Protein AF-A0A7U6KNP5-F1 (afdb_monomer_lite)

Sequence (349 aa):
MVNQKLAGKIGQIRLAYEVIADNKAFVGKTYTNSQNNKFSKEHTNKRYLDCTDEPLRATVFGKPHKNDNVADAENTADDDPPALLDNDFKPSRTTAKSSELQQWKLKNNYRHARRNQFYFPTNLRQLSLLSYQMLFARVWQIFGVVSYKQRRVYAVILLSMLSGRKVQDVIYELALDKSQRKWLSHESGSAADSYAMSNTINVTSNRRSHLLPHRQSHDNEFKLPLPARLQAVIENKFSVDGDEVSEVLASLKVQLELPVLSNQHIDACLYTVIKNELQESLHADMITGVDVKHSSPLYYTSIETISLEKTYYSAIQLLTEYCTADSQGELRQLSMSSTKSNRYKKIYW

Foldseek 3Di:
DPPVVVVVVVVVVVVVVVVVVVPDDPPDPPPDPPPPPPPDPPPPPPDQDPDPPDGDDDPDQADQDPQENDHPVLCVLPPDDDHDDDPPDDDDPVRCPDPVVVVVVVVVVVSVVSSVVVVDCPDPLEDPLVVLLVLLQVLLVCLVPDDLVLVLLSLLLNCLLLQLAFSVVSLVQLQDDQVPRDFFHWDDDPVDIFTWGKFWFFQDQQCPPPDDPVPGGDTDIDTAGDFPSSRVSSVHRDHDDPVSNQVVQVVSCVVSVPPDTDSSHSSCNLLCLLCPVVVNNVLSCRRNVPCSNPPVVNLPDWDASVVSNVSSLVSLLSSNVPHDPVSSVRSVVSSVVVPPDRHDDTDDD

pLDDT: mean 71.77, std 19.36, range [30.22, 96.69]

Secondary structure (DSSP, 8-state):
---HHHHHHHHHHHHHHHHHHHT-----------------TT---------SS-------PPPBPTTSSSBGGGGGG-SSPPPPP-TT----TTGGG-HHHHHHHHHHHHHHHHHHHTT-TT-TTS--HHHHHHHHHHHHHHHHHS-HHHHHHHHHHHHHHHHT--HHHHHHHHTS-TTT-SSEEEEE-SS-EEEEEEEEE-S-----TTS-GGGSPPPEEEEEE--HHHHHHHTS-----HHHHHHHHHHHHHHTT-S---HHHHHTHHHHIIIIIS--HHHHHHHHTSSTTT-GGGGT--EEHHHHHHHHHHHHHHHTTTS-HHHHHHHHHHHHHGGGT-TT-EE--

Structure (mmCIF, N/CA/C/O backbone):
data_AF-A0A7U6KNP5-F1
#
_entry.id   AF-A0A7U6KNP5-F1
#
loop_
_atom_site.group_PDB
_atom_site.id
_atom_site.type_symbol
_atom_site.label_atom_id
_atom_site.label_alt_id
_atom_site.label_comp_id
_atom_site.label_asym_id
_atom_site.label_entity_id
_atom_site.label_seq_id
_atom_site.pdbx_PDB_ins_code
_atom_site.Cartn_x
_atom_site.Cartn_y
_atom_site.Cartn_z
_atom_site.occupancy
_atom_site.B_iso_or_equiv
_atom_site.auth_seq_id
_atom_site.auth_comp_id
_atom_site.auth_asym_id
_atom_site.auth_atom_id
_atom_site.pdbx_PDB_model_num
ATOM 1 N N . MET A 1 1 ? 57.476 -39.686 -18.913 1.00 43.16 1 MET A N 1
ATOM 2 C CA . MET A 1 1 ? 56.270 -40.052 -19.692 1.00 43.16 1 MET A CA 1
ATOM 3 C C . MET A 1 1 ? 55.250 -38.929 -19.570 1.00 43.16 1 MET A C 1
ATOM 5 O O . MET A 1 1 ? 54.658 -38.768 -18.512 1.00 43.16 1 MET A O 1
ATOM 9 N N . VAL A 1 2 ? 55.098 -38.106 -20.610 1.00 45.41 2 VAL A N 1
ATOM 10 C CA . VAL A 1 2 ? 54.077 -37.045 -20.650 1.00 45.41 2 VAL A CA 1
ATOM 11 C C . VAL A 1 2 ? 52.713 -37.709 -20.842 1.00 45.41 2 VAL A C 1
ATOM 13 O O . VAL A 1 2 ? 52.559 -38.580 -21.695 1.00 45.41 2 VAL A O 1
ATOM 16 N N . ASN A 1 3 ? 51.748 -37.357 -19.996 1.00 50.25 3 ASN A N 1
ATOM 17 C CA . ASN A 1 3 ? 50.474 -38.055 -19.844 1.00 50.25 3 ASN A CA 1
ATOM 18 C C . ASN A 1 3 ? 49.583 -37.835 -21.089 1.00 50.25 3 ASN A C 1
ATOM 20 O O . ASN A 1 3 ? 48.793 -36.894 -21.142 1.00 50.25 3 ASN A O 1
ATOM 24 N N . GLN A 1 4 ? 49.738 -38.683 -22.114 1.00 54.50 4 GLN A N 1
ATOM 25 C CA . GLN A 1 4 ? 49.085 -38.576 -23.433 1.00 54.50 4 GLN A CA 1
ATOM 26 C C . GLN A 1 4 ? 47.550 -38.455 -23.353 1.00 54.50 4 GLN A C 1
ATOM 28 O O . GLN A 1 4 ? 46.930 -37.809 -24.197 1.00 54.50 4 GLN A O 1
ATOM 33 N N . LYS A 1 5 ? 46.927 -38.983 -22.288 1.00 57.00 5 LYS A N 1
ATOM 34 C CA . LYS A 1 5 ? 45.488 -38.820 -22.014 1.00 57.00 5 LYS A CA 1
ATOM 35 C C . LYS A 1 5 ? 45.079 -37.376 -21.705 1.00 57.00 5 LYS A C 1
ATOM 37 O O . LYS A 1 5 ? 43.951 -36.996 -22.009 1.00 57.00 5 LYS A O 1
ATOM 42 N N . LEU A 1 6 ? 45.959 -36.575 -21.102 1.00 55.41 6 LEU A N 1
ATOM 43 C CA . LEU A 1 6 ? 45.677 -35.176 -20.774 1.00 55.41 6 LEU A CA 1
ATOM 44 C C . LEU A 1 6 ? 45.751 -34.297 -22.029 1.00 55.41 6 LEU A C 1
ATOM 46 O O . LEU A 1 6 ? 44.855 -33.493 -22.266 1.00 55.41 6 LEU A O 1
ATOM 50 N N . ALA A 1 7 ? 46.761 -34.521 -22.875 1.00 60.34 7 ALA A N 1
ATOM 51 C CA . ALA A 1 7 ? 46.907 -33.831 -24.156 1.00 60.34 7 ALA A CA 1
ATOM 52 C C . ALA A 1 7 ? 45.727 -34.122 -25.102 1.00 60.34 7 ALA A C 1
ATOM 54 O O . ALA A 1 7 ? 45.195 -33.202 -25.717 1.00 60.34 7 ALA A O 1
ATOM 55 N N . GLY A 1 8 ? 45.246 -35.373 -25.139 1.00 62.50 8 GLY A N 1
ATOM 56 C CA . GLY A 1 8 ? 44.048 -35.742 -25.903 1.00 62.50 8 GLY A CA 1
ATOM 57 C C . GLY A 1 8 ? 42.772 -35.045 -25.412 1.00 62.50 8 GLY A C 1
ATOM 58 O O . GLY A 1 8 ? 41.992 -34.552 -26.223 1.00 62.50 8 GLY A O 1
ATOM 59 N N . LYS A 1 9 ? 42.581 -34.926 -24.089 1.00 63.75 9 LYS A N 1
ATOM 60 C CA . LYS A 1 9 ? 41.433 -34.203 -23.509 1.00 63.75 9 LYS A CA 1
ATOM 61 C C . LYS A 1 9 ? 41.496 -32.695 -23.764 1.00 63.75 9 LYS A C 1
ATOM 63 O O . LYS A 1 9 ? 40.473 -32.096 -24.072 1.00 63.75 9 LYS A O 1
ATOM 68 N N . ILE A 1 10 ? 42.682 -32.090 -23.682 1.00 66.38 10 ILE A N 1
ATOM 69 C CA . ILE A 1 10 ? 42.883 -30.668 -24.005 1.00 66.38 10 ILE A CA 1
ATOM 70 C C . ILE A 1 10 ? 42.621 -30.416 -25.497 1.00 66.38 10 ILE A C 1
ATOM 72 O O . ILE A 1 10 ? 41.963 -29.436 -25.838 1.00 66.38 10 ILE A O 1
ATOM 76 N N . GLY A 1 11 ? 43.052 -31.328 -26.375 1.00 63.25 11 GLY A N 1
ATOM 77 C CA . GLY A 1 11 ? 42.759 -31.270 -27.809 1.00 63.25 11 GLY A CA 1
ATOM 78 C C . GLY A 1 11 ? 41.260 -31.329 -28.111 1.00 63.25 11 GLY A C 1
ATOM 79 O O . GLY A 1 11 ? 40.768 -30.516 -28.883 1.00 63.25 11 GLY A O 1
ATOM 80 N N . GLN A 1 12 ? 40.515 -32.217 -27.445 1.00 60.16 12 GLN A N 1
ATOM 81 C CA . GLN A 1 12 ? 39.056 -32.311 -27.601 1.00 60.16 12 GLN A CA 1
ATOM 82 C C . GLN A 1 12 ? 38.319 -31.062 -27.100 1.00 60.16 12 GLN A C 1
ATOM 84 O O . GLN A 1 12 ? 37.373 -30.615 -27.743 1.00 60.16 12 GLN A O 1
ATOM 89 N N . ILE A 1 13 ? 38.764 -30.471 -25.985 1.00 62.78 13 ILE A N 1
ATOM 90 C CA . ILE A 1 13 ? 38.203 -29.211 -25.476 1.00 62.78 13 ILE A CA 1
ATOM 91 C C . ILE A 1 13 ? 38.477 -28.075 -26.468 1.00 62.78 13 ILE A C 1
ATOM 93 O O . ILE A 1 13 ? 37.561 -27.330 -26.804 1.00 62.78 13 ILE A O 1
ATOM 97 N N . ARG A 1 14 ? 39.706 -27.967 -26.985 1.00 54.09 14 ARG A N 1
ATOM 98 C CA . ARG A 1 14 ? 40.074 -26.942 -27.970 1.00 54.09 14 ARG A CA 1
ATOM 99 C C . ARG A 1 14 ? 39.240 -27.050 -29.248 1.00 54.09 14 ARG A C 1
ATOM 101 O O . ARG A 1 14 ? 38.705 -26.042 -29.693 1.00 54.09 14 ARG A O 1
ATOM 108 N N . LEU A 1 15 ? 39.054 -28.265 -29.765 1.00 53.91 15 LEU A N 1
ATOM 109 C CA . LEU A 1 15 ? 38.262 -28.519 -30.971 1.00 53.91 15 LEU A CA 1
ATOM 110 C C . LEU A 1 15 ? 36.776 -28.184 -30.758 1.00 53.91 15 LEU A C 1
ATOM 112 O O . LEU A 1 15 ? 36.139 -27.623 -31.641 1.00 53.91 15 LEU A O 1
ATOM 116 N N . ALA A 1 16 ? 36.231 -28.447 -29.565 1.00 51.38 16 ALA A N 1
ATOM 117 C CA . ALA A 1 16 ? 34.867 -28.047 -29.217 1.00 51.38 16 ALA A CA 1
ATOM 118 C C . ALA A 1 16 ? 34.700 -26.517 -29.151 1.00 51.38 16 ALA A C 1
ATOM 120 O O . ALA A 1 16 ? 33.670 -26.003 -29.576 1.00 51.38 16 ALA A O 1
ATOM 121 N N . TYR A 1 17 ? 35.702 -25.778 -28.663 1.00 49.75 17 TYR A N 1
ATOM 122 C CA . TYR A 1 17 ? 35.671 -24.311 -28.652 1.00 49.75 17 TYR A CA 1
ATOM 123 C C . TYR A 1 17 ? 35.891 -23.694 -30.042 1.00 49.75 17 TYR A C 1
ATOM 125 O O . TYR A 1 17 ? 35.225 -22.711 -30.359 1.00 49.75 17 TYR A O 1
ATOM 133 N N . GLU A 1 18 ? 36.758 -24.272 -30.878 1.00 51.06 18 GLU A N 1
ATOM 134 C CA . GLU A 1 18 ? 36.989 -23.823 -32.262 1.00 51.06 18 GLU A CA 1
ATOM 135 C C . GLU A 1 18 ? 35.739 -24.054 -33.139 1.00 51.06 18 GLU A C 1
ATOM 137 O O . GLU A 1 18 ? 35.295 -23.135 -33.821 1.00 51.06 18 GLU A O 1
ATOM 142 N N . VAL A 1 19 ? 35.049 -25.197 -33.005 1.00 48.84 19 VAL A N 1
ATOM 143 C CA . VAL A 1 19 ? 33.778 -25.469 -33.719 1.00 48.84 19 VAL A CA 1
ATOM 144 C C . VAL A 1 19 ? 32.628 -24.546 -33.269 1.00 48.84 19 VAL A C 1
ATOM 146 O O . VAL A 1 19 ? 31.719 -24.250 -34.049 1.00 48.84 19 VAL A O 1
ATOM 149 N N . ILE A 1 20 ? 32.655 -24.061 -32.021 1.00 46.69 20 ILE A N 1
ATOM 150 C CA . ILE A 1 20 ? 31.693 -23.065 -31.511 1.00 46.69 20 ILE A CA 1
ATOM 151 C C . ILE A 1 20 ? 32.044 -21.645 -31.989 1.00 46.69 20 ILE A C 1
ATOM 153 O O . ILE A 1 20 ? 31.144 -20.809 -32.107 1.00 46.69 20 ILE A O 1
ATOM 157 N N . ALA A 1 21 ? 33.321 -21.358 -32.256 1.00 45.47 21 ALA A N 1
ATOM 158 C CA . ALA A 1 21 ? 33.769 -20.067 -32.771 1.00 45.47 21 ALA A CA 1
ATOM 159 C C . ALA A 1 21 ? 33.404 -19.894 -34.254 1.00 45.47 21 ALA A C 1
ATOM 161 O O . ALA A 1 21 ? 32.855 -18.854 -34.611 1.00 45.47 21 ALA A O 1
ATOM 162 N N . ASP A 1 22 ? 33.594 -20.929 -35.077 1.00 41.06 22 ASP A N 1
ATOM 163 C CA . ASP A 1 22 ? 33.323 -20.861 -36.522 1.00 41.06 22 ASP A CA 1
ATOM 164 C C . ASP A 1 22 ? 31.819 -20.830 -36.862 1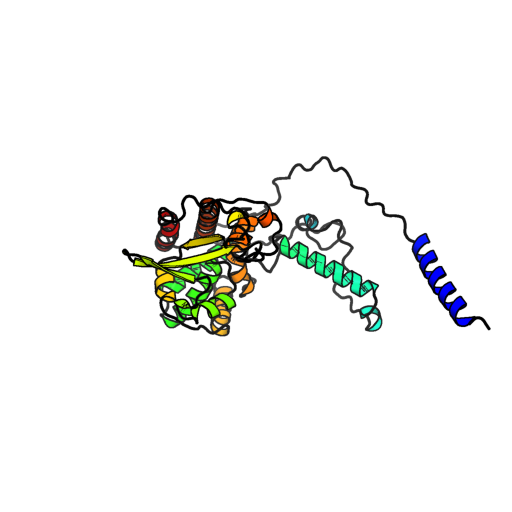.00 41.06 22 ASP A C 1
ATOM 166 O O . ASP A 1 22 ? 31.422 -20.295 -37.894 1.00 41.06 22 ASP A O 1
ATOM 170 N N . ASN A 1 23 ? 30.956 -21.332 -35.968 1.00 42.12 23 ASN A N 1
ATOM 171 C CA . ASN A 1 23 ? 29.494 -21.312 -36.140 1.00 42.12 23 ASN A CA 1
ATOM 172 C C . ASN A 1 23 ? 28.787 -20.127 -35.465 1.00 42.12 23 ASN A C 1
ATOM 174 O O . ASN A 1 23 ? 27.560 -20.016 -35.531 1.00 42.12 23 ASN A O 1
ATOM 178 N N . LYS A 1 24 ? 29.521 -19.221 -34.812 1.00 41.97 24 LYS A N 1
ATOM 179 C CA . LYS A 1 24 ? 28.946 -17.962 -34.334 1.00 41.97 24 LYS A CA 1
ATOM 180 C C . LYS A 1 24 ? 29.240 -16.876 -35.350 1.00 41.97 24 LYS A C 1
ATOM 182 O O . LYS A 1 24 ? 30.288 -16.241 -35.305 1.00 41.97 24 LYS A O 1
ATOM 187 N N . ALA A 1 25 ? 28.262 -16.603 -36.213 1.00 37.22 25 ALA A N 1
ATOM 188 C CA . ALA A 1 25 ? 28.203 -15.309 -36.871 1.00 37.22 25 ALA A CA 1
ATOM 189 C C . ALA A 1 25 ? 28.366 -14.226 -35.792 1.00 37.22 25 ALA A C 1
ATOM 191 O O . ALA A 1 25 ? 27.642 -14.212 -34.791 1.00 37.22 25 ALA A O 1
ATOM 192 N N . PHE A 1 26 ? 29.367 -13.366 -35.958 1.00 37.34 26 PHE A N 1
ATOM 193 C CA . PHE A 1 26 ? 29.580 -12.224 -35.087 1.00 37.34 26 PHE A CA 1
ATOM 194 C C . PHE A 1 26 ? 28.344 -11.318 -35.166 1.00 37.34 26 PHE A C 1
ATOM 196 O O . PHE A 1 26 ? 28.188 -10.534 -36.098 1.00 37.34 26 PHE A O 1
ATOM 203 N N . VAL A 1 27 ? 27.446 -11.432 -34.187 1.00 40.84 27 VAL A N 1
ATOM 204 C CA . VAL A 1 27 ? 26.367 -10.463 -33.982 1.00 40.84 27 VAL A CA 1
ATOM 205 C C . VAL A 1 27 ? 26.976 -9.300 -33.209 1.00 40.84 27 VAL A C 1
ATOM 207 O O . VAL A 1 27 ? 26.905 -9.226 -31.981 1.00 40.84 27 VAL A O 1
ATOM 210 N N . GLY A 1 28 ? 27.649 -8.406 -33.931 1.00 30.22 28 GLY A N 1
ATOM 211 C CA . GLY A 1 28 ? 27.929 -7.078 -33.405 1.00 30.22 28 GLY A CA 1
ATOM 212 C C . GLY A 1 28 ? 26.600 -6.433 -33.018 1.00 30.22 28 GLY A C 1
ATOM 213 O O . GLY A 1 28 ? 25.634 -6.521 -33.773 1.00 30.22 28 GLY A O 1
ATOM 214 N N . LYS A 1 29 ? 26.523 -5.809 -31.838 1.00 33.25 29 LYS A N 1
ATOM 215 C CA . LYS A 1 29 ? 25.372 -4.972 -31.481 1.00 33.25 29 LYS A CA 1
ATOM 216 C C . LYS A 1 29 ? 25.295 -3.825 -32.488 1.00 33.25 29 LYS A C 1
ATOM 218 O O . LYS A 1 29 ? 25.984 -2.819 -32.337 1.00 33.25 29 LYS A O 1
ATOM 223 N N . THR A 1 30 ? 24.490 -3.979 -33.529 1.00 31.05 30 THR A N 1
ATOM 224 C CA . THR A 1 30 ? 24.127 -2.876 -34.408 1.00 31.05 30 THR A CA 1
ATOM 225 C C . THR A 1 30 ? 23.122 -2.027 -33.654 1.00 31.05 30 THR A C 1
ATOM 227 O O . THR A 1 30 ? 21.950 -2.378 -33.550 1.00 31.05 30 THR A O 1
ATOM 230 N N . TYR A 1 31 ? 23.590 -0.917 -33.090 1.00 32.50 31 TYR A N 1
ATOM 231 C CA . TYR A 1 31 ? 22.701 0.148 -32.658 1.00 32.50 31 TYR A CA 1
ATOM 232 C C . TYR A 1 31 ? 22.040 0.718 -33.912 1.00 32.50 31 TYR A C 1
ATOM 234 O O . TYR A 1 31 ? 22.657 1.463 -34.673 1.00 32.50 31 TYR A O 1
ATOM 242 N N . THR A 1 32 ? 20.791 0.342 -34.165 1.00 32.75 32 THR A N 1
ATOM 243 C CA . THR A 1 32 ? 19.957 1.079 -35.107 1.00 32.75 32 THR A CA 1
ATOM 244 C C . THR A 1 32 ? 19.700 2.451 -34.500 1.00 32.75 32 THR A C 1
ATOM 246 O O . THR A 1 32 ? 18.966 2.574 -33.521 1.00 32.75 32 THR A O 1
ATOM 249 N N . ASN A 1 33 ? 20.314 3.491 -35.068 1.00 37.94 33 ASN A N 1
ATOM 250 C CA . ASN A 1 33 ? 19.926 4.877 -34.820 1.00 37.94 33 ASN A CA 1
ATOM 251 C C . ASN A 1 33 ? 18.502 5.088 -35.357 1.00 37.94 33 ASN A C 1
ATOM 253 O O . ASN A 1 33 ? 18.309 5.567 -36.474 1.00 37.94 33 ASN A O 1
ATOM 257 N N . SER A 1 34 ? 17.484 4.713 -34.584 1.00 38.66 34 SER A N 1
ATOM 258 C CA . SER A 1 34 ? 16.105 5.072 -34.891 1.00 38.66 34 SER A CA 1
ATOM 259 C C . SER A 1 34 ? 15.875 6.519 -34.457 1.00 38.66 34 SER A C 1
ATOM 261 O O . SER A 1 34 ? 15.507 6.805 -33.319 1.00 38.66 34 SER A O 1
ATOM 263 N N . GLN A 1 35 ? 16.061 7.460 -35.378 1.00 37.59 35 GLN A N 1
ATOM 264 C CA . GLN A 1 35 ? 15.737 8.877 -35.175 1.00 37.59 35 GLN A CA 1
ATOM 265 C C . GLN A 1 35 ? 14.222 9.176 -35.093 1.00 37.59 35 GLN A C 1
ATOM 267 O O . GLN A 1 35 ? 13.814 10.325 -35.207 1.00 37.59 35 GLN A O 1
ATOM 272 N N . ASN A 1 36 ? 13.371 8.180 -34.832 1.00 35.22 36 ASN A N 1
ATOM 273 C CA . ASN A 1 36 ? 11.919 8.345 -34.758 1.00 35.22 36 ASN A CA 1
ATOM 274 C C . ASN A 1 36 ? 11.342 7.922 -33.400 1.00 35.22 36 ASN A C 1
ATOM 276 O O . ASN A 1 36 ? 10.317 7.254 -33.343 1.00 35.22 36 ASN A O 1
ATOM 280 N N . ASN A 1 37 ? 11.928 8.384 -32.294 1.00 33.66 37 ASN A N 1
ATOM 281 C CA . ASN A 1 37 ? 11.208 8.438 -31.016 1.00 33.66 37 ASN A CA 1
ATOM 282 C C . ASN A 1 37 ? 10.277 9.661 -30.992 1.00 33.66 37 ASN A C 1
ATOM 284 O O . ASN A 1 37 ? 10.408 10.563 -30.167 1.00 33.66 37 ASN A O 1
ATOM 288 N N . LYS A 1 38 ? 9.302 9.697 -31.906 1.00 31.59 38 LYS A N 1
ATOM 289 C CA . LYS A 1 38 ? 8.044 10.375 -31.592 1.00 31.59 38 LYS A CA 1
ATOM 290 C C . LYS A 1 38 ? 7.315 9.424 -30.658 1.00 31.59 38 LYS A C 1
ATOM 292 O O . LYS A 1 38 ? 6.828 8.399 -31.117 1.00 31.59 38 LYS A O 1
ATOM 297 N N . PHE A 1 39 ? 7.277 9.746 -29.366 1.00 31.62 39 PHE A N 1
ATOM 298 C CA . PHE A 1 39 ? 6.361 9.106 -28.424 1.00 31.62 39 PHE A CA 1
ATOM 299 C C . PHE A 1 39 ? 4.953 9.160 -29.030 1.00 31.62 39 PHE A C 1
ATOM 301 O O . PHE A 1 39 ? 4.313 10.214 -29.053 1.00 31.62 39 PHE A O 1
ATOM 308 N N . SER A 1 40 ? 4.494 8.046 -29.596 1.00 34.31 40 SER A N 1
ATOM 309 C CA . SER A 1 40 ? 3.127 7.899 -30.062 1.00 34.31 40 SER A CA 1
ATOM 310 C C . SER A 1 40 ? 2.242 7.907 -28.820 1.00 34.31 40 SER A C 1
ATOM 312 O O . SER A 1 40 ? 2.250 6.990 -28.004 1.00 34.31 40 SER A O 1
ATOM 314 N N . LYS A 1 41 ? 1.473 8.984 -28.656 1.00 35.81 41 LYS A N 1
ATOM 315 C CA . LYS A 1 41 ? 0.468 9.179 -27.598 1.00 35.81 41 LYS A CA 1
ATOM 316 C C . LYS A 1 41 ? -0.725 8.200 -27.685 1.00 35.81 41 LYS A C 1
ATOM 318 O O . LYS A 1 41 ? -1.790 8.491 -27.160 1.00 35.81 41 LYS A O 1
ATOM 323 N N . GLU A 1 42 ? -0.586 7.046 -28.336 1.00 36.75 42 GLU A N 1
ATOM 324 C CA . GLU A 1 42 ? -1.720 6.201 -28.746 1.00 36.75 42 GLU A CA 1
ATOM 325 C C . GLU A 1 42 ? -1.872 4.881 -27.977 1.00 36.75 42 GLU A C 1
ATOM 327 O O . GLU A 1 42 ? -2.657 4.028 -28.376 1.00 36.75 42 GLU A O 1
ATOM 332 N N . HIS A 1 43 ? -1.161 4.648 -26.873 1.00 38.97 43 HIS A N 1
ATOM 333 C CA . HIS A 1 43 ? -1.248 3.358 -26.159 1.00 38.97 43 HIS A CA 1
ATOM 334 C C . HIS A 1 43 ? -2.056 3.403 -24.862 1.00 38.97 43 HIS A C 1
ATOM 336 O O . HIS A 1 43 ? -1.728 2.762 -23.870 1.00 38.97 43 HIS A O 1
ATOM 342 N N . THR A 1 44 ? -3.193 4.096 -24.905 1.00 36.25 44 THR A N 1
ATOM 343 C CA . THR A 1 44 ? -4.317 3.827 -24.000 1.00 36.25 44 THR A CA 1
ATOM 344 C C . THR A 1 44 ? -5.588 3.639 -24.819 1.00 36.25 44 THR A C 1
ATOM 346 O O . THR A 1 44 ? -6.490 4.466 -24.813 1.00 36.25 44 THR A O 1
ATOM 349 N N . ASN A 1 45 ? -5.710 2.501 -25.506 1.00 37.91 45 ASN A N 1
ATOM 350 C CA . ASN A 1 45 ? -7.023 2.028 -25.955 1.00 37.91 45 ASN A CA 1
ATOM 351 C C . ASN A 1 45 ? -7.832 1.528 -24.739 1.00 37.91 45 ASN A C 1
ATOM 353 O O . ASN A 1 45 ? -8.195 0.359 -24.654 1.00 37.91 45 ASN A O 1
ATOM 357 N N . LYS A 1 46 ? -8.116 2.418 -23.776 1.00 41.75 46 LYS A N 1
ATOM 358 C CA . LYS A 1 46 ? -9.210 2.238 -22.817 1.00 41.75 46 LYS A CA 1
ATOM 359 C C . LYS A 1 46 ? -10.496 2.563 -23.591 1.00 41.75 46 LYS A C 1
ATOM 361 O O . LYS A 1 46 ? -10.968 3.693 -23.564 1.00 41.75 46 LYS A O 1
ATOM 366 N N . ARG A 1 47 ? -11.026 1.609 -24.366 1.00 36.16 47 ARG A N 1
ATOM 367 C CA . ARG A 1 47 ? -12.394 1.736 -24.890 1.00 36.16 47 ARG A CA 1
ATOM 368 C C . ARG A 1 47 ? -13.348 1.378 -23.759 1.00 36.16 47 ARG A C 1
ATOM 370 O O . ARG A 1 47 ? -13.513 0.203 -23.450 1.00 36.16 47 ARG A O 1
ATOM 377 N N . TYR A 1 48 ? -13.944 2.391 -23.144 1.00 38.91 48 TYR A N 1
ATOM 378 C CA . TYR A 1 48 ? -15.174 2.205 -22.389 1.00 38.91 48 TYR A CA 1
ATOM 379 C C . TYR A 1 48 ? -16.287 2.015 -23.421 1.00 38.91 48 TYR A C 1
ATOM 381 O O . TYR A 1 48 ? -16.481 2.865 -24.289 1.00 38.91 48 TYR A O 1
ATOM 389 N N . LEU A 1 49 ? -16.939 0.855 -23.407 1.00 36.38 49 LEU A N 1
ATOM 390 C CA . LEU A 1 49 ? -18.212 0.704 -24.099 1.00 36.38 49 LEU A CA 1
ATOM 391 C C . LEU A 1 49 ? -19.225 1.508 -23.284 1.00 36.38 49 LEU A C 1
ATOM 393 O O . LEU A 1 49 ? -19.497 1.147 -22.142 1.00 36.38 49 LEU A O 1
ATOM 397 N N . ASP A 1 50 ? -19.726 2.603 -23.856 1.00 33.56 50 ASP A N 1
ATOM 398 C CA . ASP A 1 50 ? -20.890 3.326 -23.339 1.00 33.56 50 ASP A CA 1
ATOM 399 C C . ASP A 1 50 ? -22.103 2.390 -23.447 1.00 33.56 50 ASP A C 1
ATOM 401 O O . ASP A 1 50 ? -22.821 2.359 -24.445 1.00 33.56 50 ASP A O 1
ATOM 405 N N . CYS A 1 51 ? -22.281 1.547 -22.435 1.00 36.88 51 CYS A N 1
ATOM 406 C CA . CYS A 1 51 ? -23.523 0.841 -22.182 1.00 36.88 51 CYS A CA 1
ATOM 407 C C . CYS A 1 51 ? -24.166 1.534 -20.989 1.00 36.88 51 CYS A C 1
ATOM 409 O O . CYS A 1 51 ? -23.565 1.636 -19.923 1.00 36.88 51 CYS A O 1
ATOM 411 N N . THR A 1 52 ? -25.378 2.033 -21.195 1.00 43.12 52 THR A N 1
ATOM 412 C CA . THR A 1 52 ? -26.081 2.964 -20.307 1.00 43.12 52 THR A CA 1
ATOM 413 C C . THR A 1 52 ? -26.424 2.421 -18.922 1.00 43.12 52 THR A C 1
ATOM 415 O O . THR A 1 52 ? -26.930 3.199 -18.126 1.00 43.12 52 THR A O 1
ATOM 418 N N . ASP A 1 53 ? -26.122 1.157 -18.602 1.00 41.97 53 ASP A N 1
ATOM 419 C CA . ASP A 1 53 ? -26.504 0.566 -17.315 1.00 41.97 53 ASP A CA 1
ATOM 420 C C . ASP A 1 53 ? -25.401 -0.196 -16.558 1.00 41.97 53 ASP A C 1
ATOM 422 O O . ASP A 1 53 ? -25.536 -0.322 -15.351 1.00 41.97 53 ASP A O 1
ATOM 426 N N . GLU A 1 54 ? -24.280 -0.619 -17.161 1.00 33.50 54 GLU A N 1
ATOM 427 C CA . GLU A 1 54 ? -23.187 -1.304 -16.434 1.00 33.50 54 GLU A CA 1
ATOM 428 C C . GLU A 1 54 ? -21.845 -1.216 -17.202 1.00 33.50 54 GLU A C 1
ATOM 430 O O . GLU A 1 54 ? -21.807 -1.494 -18.407 1.00 33.50 54 GLU A O 1
ATOM 435 N N . PRO A 1 55 ? -20.710 -0.873 -16.550 1.00 39.41 55 PRO A N 1
ATOM 436 C CA . PRO A 1 55 ? -19.404 -0.857 -17.202 1.00 39.41 55 PRO A CA 1
ATOM 437 C C . PRO A 1 55 ? -18.899 -2.288 -17.446 1.00 39.41 55 PRO A C 1
ATOM 439 O O . PRO A 1 55 ? -18.200 -2.880 -16.622 1.00 39.41 55 PRO A O 1
ATOM 442 N N . LEU A 1 56 ? -19.215 -2.846 -18.616 1.00 35.66 56 LEU A N 1
ATOM 443 C CA . LEU A 1 56 ? -18.671 -4.128 -19.062 1.00 35.66 56 LEU A CA 1
ATOM 444 C C . LEU A 1 56 ? -17.163 -4.010 -19.323 1.00 35.66 56 LEU A C 1
ATOM 446 O O . LEU A 1 56 ? -16.693 -3.272 -20.194 1.00 35.66 56 LEU A O 1
ATOM 450 N N . ARG A 1 57 ? -16.378 -4.769 -18.557 1.00 40.91 57 ARG A N 1
ATOM 451 C CA . ARG A 1 57 ? -14.915 -4.751 -18.606 1.00 40.91 57 ARG A CA 1
ATOM 452 C C . ARG A 1 57 ? -14.405 -5.652 -19.732 1.00 40.91 57 ARG A C 1
ATOM 454 O O . ARG A 1 57 ? -14.180 -6.841 -19.535 1.00 40.91 57 ARG A O 1
ATOM 461 N N . ALA A 1 58 ? -14.178 -5.089 -20.915 1.00 36.19 58 ALA A N 1
ATOM 462 C CA . ALA A 1 58 ? -13.474 -5.791 -21.984 1.00 36.19 58 ALA A CA 1
ATOM 463 C C . ALA A 1 58 ? -11.951 -5.658 -21.792 1.00 36.19 58 ALA A C 1
ATOM 465 O O . ALA A 1 58 ? -11.366 -4.615 -22.086 1.00 36.19 58 ALA A O 1
ATOM 466 N N . THR A 1 59 ? -11.274 -6.706 -21.314 1.00 40.03 59 THR A N 1
ATOM 467 C CA . THR A 1 59 ? -9.810 -6.802 -21.447 1.00 40.03 59 THR A CA 1
ATOM 468 C C . THR A 1 59 ? -9.473 -7.070 -22.909 1.00 40.03 59 THR A C 1
ATOM 470 O O . THR A 1 59 ? -9.488 -8.213 -23.363 1.00 40.03 59 THR A O 1
ATOM 473 N N . VAL A 1 60 ? -9.196 -6.010 -23.668 1.00 41.56 60 VAL A N 1
ATOM 474 C CA . VAL A 1 60 ? -8.665 -6.137 -25.027 1.00 41.56 60 VAL A CA 1
ATOM 475 C C . VAL A 1 60 ? -7.200 -6.537 -24.904 1.00 41.56 60 VAL A C 1
ATOM 477 O O . VAL A 1 60 ? -6.348 -5.714 -24.570 1.00 41.56 60 VAL A O 1
ATOM 480 N N . PHE A 1 61 ? -6.904 -7.812 -25.145 1.00 44.22 61 PHE A N 1
ATOM 481 C CA . PHE A 1 61 ? -5.525 -8.255 -25.306 1.00 44.22 61 PHE A CA 1
ATOM 482 C C . PHE A 1 61 ? -4.924 -7.522 -26.512 1.00 44.22 61 PHE A C 1
ATOM 484 O O . PHE A 1 61 ? -5.543 -7.452 -27.578 1.00 44.22 61 PHE A O 1
ATOM 491 N N . GLY A 1 62 ? -3.747 -6.918 -26.327 1.00 53.03 62 GLY A N 1
ATOM 492 C CA . GLY A 1 62 ? -3.020 -6.275 -27.419 1.00 53.03 62 GLY A CA 1
ATOM 493 C C . GLY A 1 62 ? -2.773 -7.267 -28.553 1.00 53.03 62 GLY A C 1
ATOM 494 O O . GLY A 1 62 ? -2.740 -8.479 -28.327 1.00 53.03 62 GLY A O 1
ATOM 495 N N . LYS A 1 63 ? -2.607 -6.763 -29.781 1.00 55.50 63 LYS A N 1
ATOM 496 C CA . LYS A 1 63 ? -2.219 -7.634 -30.893 1.00 55.50 63 LYS A CA 1
ATOM 497 C C . LYS A 1 63 ? -0.917 -8.354 -30.507 1.00 55.50 63 LYS A C 1
ATOM 499 O O . LYS A 1 63 ? -0.010 -7.694 -29.988 1.00 55.50 63 LYS A O 1
ATOM 504 N N . PRO A 1 64 ? -0.852 -9.686 -30.668 1.00 53.88 64 PRO A N 1
ATOM 505 C CA . PRO A 1 64 ? 0.385 -10.407 -30.448 1.00 53.88 64 PRO A CA 1
ATOM 506 C C . PRO A 1 64 ? 1.400 -9.937 -31.485 1.00 53.88 64 PRO A C 1
ATOM 508 O O . PRO A 1 64 ? 1.061 -9.721 -32.655 1.00 53.88 64 PRO A O 1
ATOM 511 N N . HIS A 1 65 ? 2.635 -9.775 -31.042 1.00 58.00 65 HIS A N 1
ATOM 512 C CA . HIS A 1 65 ? 3.743 -9.447 -31.907 1.00 58.00 65 HIS A CA 1
ATOM 513 C C . HIS A 1 65 ? 3.994 -10.602 -32.890 1.00 58.00 65 HIS A C 1
ATOM 515 O O . HIS A 1 65 ? 3.745 -11.772 -32.606 1.00 58.00 65 HIS A O 1
ATOM 521 N N . LYS A 1 66 ? 4.415 -10.274 -34.118 1.00 55.34 66 LYS A N 1
ATOM 522 C CA . LYS A 1 66 ? 4.350 -11.193 -35.278 1.00 55.34 66 LYS A CA 1
ATOM 523 C C . LYS A 1 66 ? 5.047 -12.545 -35.081 1.00 55.34 66 LYS A C 1
ATOM 525 O O . LYS A 1 66 ? 4.701 -13.490 -35.783 1.00 55.34 66 LYS A O 1
ATOM 530 N N . ASN A 1 67 ? 6.021 -12.622 -34.175 1.00 56.62 67 ASN A N 1
ATOM 531 C CA . ASN A 1 67 ? 6.902 -13.777 -34.013 1.00 56.62 67 ASN A CA 1
ATOM 532 C C . ASN A 1 67 ? 6.833 -14.414 -32.612 1.00 56.62 67 ASN A C 1
ATOM 534 O O . ASN A 1 67 ? 7.611 -15.327 -32.330 1.00 56.62 67 ASN A O 1
ATOM 538 N N . ASP A 1 68 ? 5.940 -13.954 -31.730 1.00 57.56 68 ASP A N 1
ATOM 539 C CA . ASP A 1 68 ? 5.826 -14.445 -30.356 1.00 57.56 68 ASP A CA 1
ATOM 540 C C . ASP A 1 68 ? 4.471 -14.121 -29.697 1.00 57.56 68 ASP A C 1
ATOM 542 O O . ASP A 1 68 ? 3.695 -13.285 -30.142 1.00 57.56 68 ASP A O 1
ATOM 546 N N . ASN A 1 69 ? 4.171 -14.800 -28.586 1.00 57.03 69 ASN A N 1
ATOM 547 C CA . ASN A 1 69 ? 2.905 -14.641 -27.852 1.00 57.03 69 ASN A CA 1
ATOM 548 C C . ASN A 1 69 ? 2.897 -13.408 -26.926 1.00 57.03 69 ASN A C 1
ATOM 550 O O . ASN A 1 69 ? 2.217 -13.398 -25.900 1.00 57.03 69 ASN A O 1
ATOM 554 N N . VAL A 1 70 ? 3.704 -12.396 -27.233 1.00 57.97 70 VAL A N 1
ATOM 555 C CA . VAL A 1 70 ? 3.875 -11.193 -26.415 1.00 57.97 70 VAL A CA 1
ATOM 556 C C . VAL A 1 70 ? 3.060 -10.083 -27.049 1.00 57.97 70 VAL A C 1
ATOM 558 O O . VAL A 1 70 ? 3.094 -9.907 -28.262 1.00 57.97 70 VAL A O 1
ATOM 561 N N . ALA A 1 71 ? 2.290 -9.342 -26.255 1.00 61.62 71 ALA A N 1
ATOM 562 C CA . ALA A 1 71 ? 1.544 -8.208 -26.789 1.00 61.62 71 ALA A CA 1
ATOM 563 C C . ALA A 1 71 ? 2.519 -7.134 -27.302 1.00 61.62 71 ALA A C 1
ATOM 565 O O . ALA A 1 71 ? 3.486 -6.817 -26.609 1.00 61.62 71 ALA A O 1
ATOM 566 N N . ASP A 1 72 ? 2.235 -6.524 -28.457 1.00 61.88 72 ASP A N 1
ATOM 567 C CA . ASP A 1 72 ? 3.088 -5.487 -29.071 1.00 61.88 72 ASP A CA 1
ATOM 568 C C . ASP A 1 72 ? 3.490 -4.375 -28.078 1.00 61.88 72 ASP A C 1
ATOM 570 O O . ASP A 1 72 ? 4.627 -3.907 -28.070 1.00 61.88 72 ASP A O 1
ATOM 574 N N . ALA A 1 73 ? 2.575 -3.986 -27.182 1.00 59.41 73 ALA A N 1
ATOM 575 C CA . ALA A 1 73 ? 2.815 -2.963 -26.161 1.00 59.41 73 ALA A CA 1
ATOM 576 C C . ALA A 1 73 ? 3.839 -3.382 -25.083 1.00 59.41 73 ALA A C 1
ATOM 578 O O . ALA A 1 73 ? 4.526 -2.529 -24.517 1.00 59.41 73 ALA A O 1
ATOM 579 N N . GLU A 1 74 ? 3.962 -4.683 -24.802 1.00 60.84 74 GLU A N 1
ATOM 580 C CA . GLU A 1 74 ? 4.921 -5.228 -23.833 1.00 60.84 74 GLU A CA 1
ATOM 581 C C . GLU A 1 74 ? 6.324 -5.402 -24.426 1.00 60.84 74 GLU A C 1
ATOM 583 O O . GLU A 1 74 ? 7.285 -5.565 -23.673 1.00 60.84 74 GLU A O 1
ATOM 588 N N . ASN A 1 75 ? 6.467 -5.315 -25.755 1.00 61.91 75 ASN A N 1
ATOM 589 C CA . ASN A 1 75 ? 7.748 -5.466 -26.446 1.00 61.91 75 ASN A CA 1
ATOM 590 C C . ASN A 1 75 ? 8.768 -4.391 -26.026 1.00 61.91 75 ASN A C 1
ATOM 592 O O . ASN A 1 75 ? 9.962 -4.639 -25.999 1.00 61.91 75 ASN A O 1
ATOM 596 N N . THR A 1 76 ? 8.317 -3.220 -25.563 1.00 61.62 76 THR A N 1
ATOM 597 C CA . THR A 1 76 ? 9.201 -2.184 -24.988 1.00 61.62 76 THR A CA 1
ATOM 598 C C . THR A 1 76 ? 10.034 -2.692 -23.796 1.00 61.62 76 THR A C 1
ATOM 600 O O . THR A 1 76 ? 11.079 -2.126 -23.471 1.00 61.62 76 THR A O 1
ATOM 603 N N . ALA A 1 77 ? 9.583 -3.752 -23.114 1.00 58.34 77 ALA A N 1
ATOM 604 C CA . ALA A 1 77 ? 10.322 -4.368 -22.015 1.00 58.34 77 ALA A CA 1
ATOM 605 C C . ALA A 1 77 ? 11.409 -5.357 -22.475 1.00 58.34 77 ALA A C 1
ATOM 607 O O . ALA A 1 77 ? 12.247 -5.734 -21.650 1.00 58.34 77 ALA A O 1
ATOM 608 N N . ASP A 1 78 ? 11.422 -5.762 -23.749 1.00 61.81 78 ASP A N 1
ATOM 609 C CA . ASP A 1 78 ? 12.331 -6.765 -24.298 1.00 61.81 78 ASP A CA 1
ATOM 610 C C . ASP A 1 78 ? 13.027 -6.293 -25.577 1.00 61.81 78 ASP A C 1
ATOM 612 O O . ASP A 1 78 ? 12.401 -6.011 -26.588 1.00 61.81 78 ASP A O 1
ATOM 616 N N . ASP A 1 79 ? 14.359 -6.287 -25.562 1.00 58.38 79 ASP A N 1
ATOM 617 C CA . ASP A 1 79 ? 15.157 -6.089 -26.774 1.00 58.38 79 ASP A CA 1
ATOM 618 C C . ASP A 1 79 ? 15.152 -7.403 -27.588 1.00 58.38 79 ASP A C 1
ATOM 620 O O . ASP A 1 79 ? 16.024 -8.253 -27.391 1.00 58.38 79 ASP A O 1
ATOM 624 N N . ASP A 1 80 ? 14.127 -7.600 -28.424 1.00 58.44 80 ASP A N 1
ATOM 625 C CA . ASP A 1 80 ? 13.862 -8.800 -29.239 1.00 58.44 80 ASP A CA 1
ATOM 626 C C . ASP A 1 80 ? 13.658 -10.101 -28.423 1.00 58.44 80 ASP A C 1
ATOM 628 O O . ASP A 1 80 ? 14.603 -10.848 -28.110 1.00 58.44 80 ASP A O 1
ATOM 632 N N . PRO A 1 81 ? 12.407 -10.424 -28.048 1.00 56.38 81 PRO A N 1
ATOM 633 C CA . PRO A 1 81 ? 12.097 -11.689 -27.394 1.00 56.38 81 PRO A CA 1
ATOM 634 C C . PRO A 1 81 ? 12.360 -12.885 -28.344 1.00 56.38 81 PRO A C 1
ATOM 636 O O . PRO A 1 81 ? 11.915 -12.892 -29.489 1.00 56.38 81 PRO A O 1
ATOM 639 N N . PRO A 1 82 ? 13.087 -13.933 -27.905 1.00 57.56 82 PRO A N 1
ATOM 640 C CA . PRO A 1 82 ? 13.203 -15.178 -28.641 1.00 57.56 82 PRO A CA 1
ATOM 641 C C . PRO A 1 82 ? 11.842 -15.865 -28.640 1.00 57.56 82 PRO A C 1
ATOM 643 O O . PRO A 1 82 ? 11.114 -15.783 -27.647 1.00 57.56 82 PRO A O 1
ATOM 646 N N . ALA A 1 83 ? 11.550 -16.603 -29.711 1.00 56.75 83 ALA A N 1
ATOM 647 C CA . ALA A 1 83 ? 10.377 -17.461 -29.776 1.00 56.75 83 ALA A CA 1
ATOM 648 C C . ALA A 1 83 ? 10.290 -18.307 -28.495 1.00 56.75 83 ALA A C 1
ATOM 650 O O . ALA A 1 83 ? 11.235 -19.022 -28.135 1.00 56.75 83 ALA A O 1
ATOM 651 N N . LEU A 1 84 ? 9.183 -18.156 -27.765 1.00 55.03 84 LEU A N 1
ATOM 652 C CA . LEU A 1 84 ? 8.922 -18.966 -26.585 1.00 55.03 84 LEU A CA 1
ATOM 653 C C . LEU A 1 84 ? 8.885 -20.432 -27.024 1.00 55.03 84 LEU A C 1
ATOM 655 O O . LEU A 1 84 ? 8.266 -20.769 -28.033 1.00 55.03 84 LEU A O 1
ATOM 659 N N . LEU A 1 85 ? 9.573 -21.295 -26.274 1.00 54.62 85 LEU A N 1
ATOM 660 C CA . LEU A 1 85 ? 9.375 -22.735 -26.405 1.00 54.62 85 LEU A CA 1
ATOM 661 C C . LEU A 1 85 ? 7.898 -23.039 -26.147 1.00 54.62 85 LEU A C 1
ATOM 663 O O . LEU A 1 85 ? 7.270 -22.385 -25.314 1.00 54.62 85 LEU A O 1
ATOM 667 N N . ASP A 1 86 ? 7.384 -24.033 -26.865 1.00 54.75 86 ASP A N 1
ATOM 668 C CA . ASP A 1 86 ? 6.032 -24.551 -26.695 1.00 54.75 86 ASP A CA 1
ATOM 669 C C . ASP A 1 86 ? 5.710 -24.731 -25.199 1.00 54.75 86 ASP A C 1
ATOM 671 O O . ASP A 1 86 ? 6.505 -25.318 -24.456 1.00 54.75 86 ASP A O 1
ATOM 675 N N . ASN A 1 87 ? 4.572 -24.194 -24.742 1.00 55.59 87 ASN A N 1
ATOM 676 C CA . ASN A 1 87 ? 4.171 -24.237 -23.329 1.00 55.59 87 ASN A CA 1
ATOM 677 C C . ASN A 1 87 ? 4.019 -25.685 -22.825 1.00 55.59 87 ASN A C 1
ATOM 679 O O . ASN A 1 87 ? 4.120 -25.933 -21.622 1.00 55.59 87 ASN A O 1
ATOM 683 N N . ASP A 1 88 ? 3.862 -26.639 -23.745 1.00 59.09 88 ASP A N 1
ATOM 684 C CA . ASP A 1 88 ? 3.763 -28.069 -23.464 1.00 59.09 88 ASP A CA 1
ATOM 685 C C . ASP A 1 88 ? 5.121 -28.799 -23.441 1.00 59.09 88 ASP A C 1
ATOM 687 O O . ASP A 1 88 ? 5.185 -30.018 -23.239 1.00 59.09 88 ASP A O 1
ATOM 691 N N . PHE A 1 89 ? 6.239 -28.079 -23.593 1.00 67.75 89 PHE A N 1
ATOM 692 C CA . PHE A 1 89 ? 7.571 -28.674 -23.582 1.00 67.75 89 PHE A CA 1
ATOM 693 C C . PHE A 1 89 ? 7.933 -29.242 -22.200 1.00 67.75 89 PHE A C 1
ATOM 695 O O . PHE A 1 89 ? 8.277 -28.525 -21.256 1.00 67.75 89 PHE A O 1
ATOM 702 N N . LYS A 1 90 ? 7.921 -30.575 -22.093 1.00 72.69 90 LYS A N 1
ATOM 703 C CA . LYS A 1 90 ? 8.366 -31.333 -20.913 1.00 72.69 90 LYS A CA 1
ATOM 704 C C . LYS A 1 90 ? 9.767 -31.911 -21.160 1.00 72.69 90 LYS A C 1
ATOM 706 O O . LYS A 1 90 ? 9.878 -33.020 -21.685 1.00 72.69 90 LYS A O 1
ATOM 711 N N . PRO A 1 91 ? 10.855 -31.199 -20.803 1.00 73.88 91 PRO A N 1
ATOM 712 C CA . PRO A 1 91 ? 12.208 -31.688 -21.044 1.00 73.88 91 PRO A CA 1
ATOM 713 C C . PRO A 1 91 ? 12.504 -32.950 -20.228 1.00 73.88 91 PRO A C 1
ATOM 715 O O . PRO A 1 91 ? 12.095 -33.081 -19.072 1.00 73.88 91 PRO A O 1
ATOM 718 N N . SER A 1 92 ? 13.297 -33.855 -20.805 1.00 78.81 92 SER A N 1
ATOM 719 C CA . SER A 1 92 ? 13.842 -35.009 -20.082 1.00 78.81 92 SER A CA 1
ATOM 720 C C . SER A 1 92 ? 14.705 -34.565 -18.884 1.00 78.81 92 SER A C 1
ATOM 722 O O . SER A 1 92 ? 15.219 -33.445 -18.857 1.00 78.81 92 SER A O 1
ATOM 724 N N . ARG A 1 93 ? 14.929 -35.436 -17.885 1.00 73.00 93 ARG A N 1
ATOM 725 C CA . ARG A 1 93 ? 15.742 -35.099 -16.690 1.00 73.00 93 ARG A CA 1
ATOM 726 C C . ARG A 1 93 ? 17.170 -34.646 -17.021 1.00 73.00 93 ARG A C 1
ATOM 728 O O . ARG A 1 93 ? 17.738 -33.861 -16.265 1.00 73.00 93 ARG A O 1
ATOM 735 N N . THR A 1 94 ? 17.755 -35.140 -18.110 1.00 73.94 94 THR A N 1
ATOM 736 C CA . THR A 1 94 ? 19.101 -34.759 -18.567 1.00 73.94 94 THR A CA 1
ATOM 737 C C . THR A 1 94 ? 19.077 -33.402 -19.264 1.00 73.94 94 THR A C 1
ATOM 739 O O . THR A 1 94 ? 19.866 -32.530 -18.914 1.00 73.94 94 THR A O 1
ATOM 742 N N . THR A 1 95 ? 18.105 -33.169 -20.151 1.00 72.62 95 THR A N 1
ATOM 743 C CA . THR A 1 95 ? 17.872 -31.867 -20.799 1.00 72.62 95 THR A CA 1
ATOM 744 C C . THR A 1 95 ? 17.514 -30.780 -19.781 1.00 72.62 95 THR A C 1
ATOM 746 O O . THR A 1 95 ? 17.963 -29.648 -19.896 1.00 72.62 95 THR A O 1
ATOM 749 N N . ALA A 1 96 ? 16.775 -31.121 -18.721 1.00 71.00 96 ALA A N 1
ATOM 750 C CA . ALA A 1 96 ? 16.436 -30.204 -17.633 1.00 71.00 96 ALA A CA 1
ATOM 751 C C . ALA A 1 96 ? 17.666 -29.677 -16.871 1.00 71.00 96 ALA A C 1
ATOM 753 O O . ALA A 1 96 ? 17.618 -28.581 -16.308 1.00 71.00 96 ALA A O 1
ATOM 754 N N . LYS A 1 97 ? 18.751 -30.464 -16.849 1.00 80.25 97 LYS A N 1
ATOM 755 C CA . LYS A 1 97 ? 20.029 -30.127 -16.214 1.00 80.25 97 LYS A CA 1
ATOM 756 C C . LYS A 1 97 ? 21.060 -29.557 -17.195 1.00 80.25 97 LYS A C 1
ATOM 758 O O . LYS A 1 97 ? 22.173 -29.271 -16.760 1.00 80.25 97 LYS A O 1
ATOM 763 N N . SER A 1 98 ? 20.732 -29.401 -18.481 1.00 82.69 98 SER A N 1
ATOM 764 C CA . SER A 1 98 ? 21.670 -28.825 -19.445 1.00 82.69 98 SER A CA 1
ATOM 765 C C . SER A 1 98 ? 21.932 -27.349 -19.135 1.00 82.69 98 SER A C 1
ATOM 767 O O . SER A 1 98 ? 21.045 -26.618 -18.684 1.00 82.69 98 SER A O 1
ATOM 769 N N . SER A 1 99 ? 23.165 -26.903 -19.379 1.00 78.19 99 SER A N 1
ATOM 770 C CA . SER A 1 99 ? 23.572 -25.506 -19.187 1.00 78.19 99 SER A CA 1
ATOM 771 C C . SER A 1 99 ? 22.742 -24.552 -20.048 1.00 78.19 99 SER A C 1
ATOM 773 O O . SER A 1 99 ? 22.369 -23.476 -19.592 1.00 78.19 99 SER A O 1
ATOM 775 N N . GLU A 1 100 ? 22.398 -24.966 -21.265 1.00 75.94 100 GLU A N 1
ATOM 776 C CA . GLU A 1 100 ? 21.593 -24.193 -22.212 1.00 75.94 100 GLU A CA 1
ATOM 777 C C . GLU A 1 100 ? 20.179 -23.935 -21.685 1.00 75.94 100 GLU A C 1
ATOM 779 O O . GLU A 1 100 ? 19.736 -22.786 -21.651 1.00 75.94 100 GLU A O 1
ATOM 784 N N . LEU A 1 101 ? 19.487 -24.971 -21.191 1.00 76.50 101 LEU A N 1
ATOM 785 C CA . LEU A 1 101 ? 18.140 -24.812 -20.641 1.00 76.50 101 LEU A CA 1
ATOM 786 C C . LEU A 1 101 ? 18.165 -23.994 -19.342 1.00 76.50 101 LEU A C 1
ATOM 788 O O . LEU A 1 101 ? 17.259 -23.202 -19.090 1.00 76.50 101 LEU A O 1
ATOM 792 N N . GLN A 1 102 ? 19.202 -24.151 -18.516 1.00 76.00 102 GLN A N 1
ATOM 793 C CA . GLN A 1 102 ? 19.378 -23.341 -17.308 1.00 76.00 102 GLN A CA 1
ATOM 794 C C . GLN A 1 102 ? 19.604 -21.861 -17.639 1.00 76.00 102 GLN A C 1
ATOM 796 O O . GLN A 1 102 ? 18.954 -20.999 -17.047 1.00 76.00 102 GLN A O 1
ATOM 801 N N . GLN A 1 103 ? 20.469 -21.556 -18.611 1.00 77.81 103 GLN A N 1
ATOM 802 C CA . GLN A 1 103 ? 20.693 -20.190 -19.088 1.00 77.81 103 GLN A CA 1
ATOM 803 C C . GLN A 1 103 ? 19.428 -19.594 -19.707 1.00 77.81 103 GLN A C 1
ATOM 805 O O . GLN A 1 103 ? 19.116 -18.428 -19.461 1.00 77.81 103 GLN A O 1
ATOM 810 N N . TRP A 1 104 ? 18.680 -20.387 -20.475 1.00 73.44 104 TRP A N 1
ATOM 811 C CA . TRP A 1 104 ? 17.405 -19.964 -21.041 1.00 73.44 104 TRP A CA 1
ATOM 812 C C . TRP A 1 104 ? 16.382 -19.646 -19.945 1.00 73.44 104 TRP A C 1
ATOM 814 O O . TRP A 1 104 ? 15.809 -18.560 -19.954 1.00 73.44 104 TRP A O 1
ATOM 824 N N . LYS A 1 105 ? 16.224 -20.520 -18.940 1.00 74.88 105 LYS A N 1
ATOM 825 C CA . LYS A 1 105 ? 15.344 -20.279 -17.782 1.00 74.88 105 LYS A CA 1
ATOM 826 C C . LYS A 1 105 ? 15.733 -19.022 -17.011 1.00 74.88 105 LYS A C 1
ATOM 828 O O . LYS A 1 105 ? 14.860 -18.238 -16.666 1.00 74.88 105 LYS A O 1
ATOM 833 N N . LEU A 1 106 ? 17.026 -18.806 -16.763 1.00 77.88 106 LEU A N 1
ATOM 834 C CA . LEU A 1 106 ? 17.529 -17.595 -16.104 1.00 77.88 106 LEU A CA 1
ATOM 835 C C . LEU A 1 106 ? 17.168 -16.331 -16.889 1.00 77.88 106 LEU A C 1
ATOM 837 O O . LEU A 1 106 ? 16.614 -15.395 -16.316 1.00 77.88 106 LEU A O 1
ATOM 841 N N . LYS A 1 107 ? 17.429 -16.319 -18.202 1.00 76.75 107 LYS A N 1
ATOM 842 C CA . LYS A 1 107 ? 17.068 -15.196 -19.080 1.00 76.75 107 LYS A CA 1
ATOM 843 C C . LYS A 1 107 ? 15.560 -14.969 -19.111 1.00 76.75 107 LYS A C 1
ATOM 845 O O . LYS A 1 107 ? 15.123 -13.827 -19.017 1.00 76.75 107 LYS A O 1
ATOM 850 N N . ASN A 1 108 ? 14.769 -16.035 -19.208 1.00 74.44 108 ASN A N 1
ATOM 851 C CA . ASN A 1 108 ? 13.317 -15.927 -19.251 1.00 74.44 108 ASN A CA 1
ATOM 852 C C . ASN A 1 108 ? 12.750 -15.417 -17.918 1.00 74.44 108 ASN A C 1
ATOM 854 O O . ASN A 1 108 ? 11.944 -14.495 -17.902 1.00 74.44 108 ASN A O 1
ATOM 858 N N . ASN A 1 109 ? 13.243 -15.923 -16.786 1.00 74.62 109 ASN A N 1
ATOM 859 C CA . ASN A 1 109 ? 12.880 -15.422 -15.459 1.00 74.62 109 ASN A CA 1
ATOM 860 C C . ASN A 1 109 ? 13.244 -13.944 -15.289 1.00 74.62 109 ASN A C 1
ATOM 862 O O . ASN A 1 109 ? 12.445 -13.181 -14.750 1.00 74.62 109 ASN A O 1
ATOM 866 N N . TYR A 1 110 ? 14.419 -13.528 -15.767 1.00 75.50 110 TYR A N 1
ATOM 867 C CA . TYR A 1 110 ? 14.828 -12.126 -15.756 1.00 75.50 110 TYR A CA 1
ATOM 868 C C . TYR A 1 110 ? 13.885 -11.251 -16.593 1.00 75.50 110 TYR A C 1
ATOM 870 O O . TYR A 1 110 ? 13.438 -10.214 -16.113 1.00 75.50 110 TYR A O 1
ATOM 878 N N . ARG A 1 111 ? 13.513 -11.688 -17.803 1.00 71.12 111 ARG A N 1
ATOM 879 C CA . ARG A 1 111 ? 12.533 -10.982 -18.645 1.00 71.12 111 ARG A CA 1
ATOM 880 C C . ARG A 1 111 ? 11.161 -10.906 -17.996 1.00 71.12 111 ARG A C 1
ATOM 882 O O . ARG A 1 111 ? 10.590 -9.826 -17.912 1.00 71.12 111 ARG A O 1
ATOM 889 N N . HIS A 1 112 ? 10.658 -12.014 -17.455 1.00 71.31 112 HIS A N 1
ATOM 890 C CA . HIS A 1 112 ? 9.409 -12.019 -16.698 1.00 71.31 112 HIS A CA 1
ATOM 891 C C . HIS A 1 112 ? 9.471 -11.060 -15.504 1.00 71.31 112 HIS A C 1
ATOM 893 O O . HIS A 1 112 ? 8.517 -10.325 -15.262 1.00 71.31 112 HIS A O 1
ATOM 899 N N . ALA A 1 113 ? 10.580 -11.020 -14.762 1.00 69.50 113 ALA A N 1
ATOM 900 C CA . ALA A 1 113 ? 10.770 -10.065 -13.673 1.00 69.50 113 ALA A CA 1
ATOM 901 C C . ALA A 1 113 ? 10.780 -8.612 -14.182 1.00 69.50 113 ALA A C 1
ATOM 903 O O . ALA A 1 113 ? 10.071 -7.777 -13.627 1.00 69.50 113 ALA A O 1
ATOM 904 N N . ARG A 1 114 ? 11.495 -8.324 -15.276 1.00 70.00 114 ARG A N 1
ATOM 905 C CA . ARG A 1 114 ? 11.546 -7.001 -15.914 1.00 70.00 114 ARG A CA 1
ATOM 906 C C . ARG A 1 114 ? 10.168 -6.556 -16.417 1.00 70.00 114 ARG A C 1
ATOM 908 O O . ARG A 1 114 ? 9.736 -5.459 -16.093 1.00 70.00 114 ARG A O 1
ATOM 915 N N . ARG A 1 115 ? 9.413 -7.413 -17.112 1.00 68.31 115 ARG A N 1
ATOM 916 C CA . ARG A 1 115 ? 8.022 -7.125 -17.520 1.00 68.31 115 ARG A CA 1
ATOM 917 C C . ARG A 1 115 ? 7.114 -6.845 -16.329 1.00 68.31 115 ARG A C 1
ATOM 919 O O . ARG A 1 115 ? 6.314 -5.915 -16.364 1.00 68.31 115 ARG A O 1
ATOM 926 N N . ASN A 1 116 ? 7.273 -7.603 -15.243 1.00 67.62 116 ASN A N 1
ATOM 927 C CA . ASN A 1 116 ? 6.546 -7.333 -14.005 1.00 67.62 116 ASN A CA 1
ATOM 928 C C . ASN A 1 116 ? 6.884 -5.948 -13.428 1.00 67.62 116 ASN A C 1
ATOM 930 O O . ASN A 1 116 ? 5.987 -5.293 -12.908 1.00 67.62 116 ASN A O 1
ATOM 934 N N . GLN A 1 117 ? 8.125 -5.467 -13.571 1.00 66.69 117 GLN A N 1
ATOM 935 C CA . GLN A 1 117 ? 8.529 -4.116 -13.152 1.00 66.69 117 GLN A CA 1
ATOM 936 C C . GLN A 1 117 ? 7.947 -2.993 -14.016 1.00 66.69 117 GLN A C 1
ATOM 938 O O . GLN A 1 117 ? 7.896 -1.853 -13.552 1.00 66.69 117 GLN A O 1
ATOM 943 N N . PHE A 1 118 ? 7.489 -3.280 -15.235 1.00 64.94 118 PHE A N 1
ATOM 944 C CA . PHE A 1 118 ? 6.804 -2.298 -16.080 1.00 64.94 118 PHE A CA 1
ATOM 945 C C . PHE A 1 118 ? 5.318 -2.147 -15.751 1.00 64.94 118 PHE A C 1
ATOM 947 O O . PHE A 1 118 ? 4.699 -1.200 -16.218 1.00 64.94 118 PHE A O 1
ATOM 954 N N . TYR A 1 119 ? 4.763 -3.026 -14.907 1.00 63.66 119 TYR A N 1
ATOM 955 C CA . TYR A 1 119 ? 3.379 -2.955 -14.434 1.00 63.66 119 TYR A CA 1
ATOM 956 C C . TYR A 1 119 ? 2.362 -2.743 -15.577 1.00 63.66 119 TYR A C 1
ATOM 958 O O . TYR A 1 119 ? 1.485 -1.886 -15.499 1.00 63.66 119 TYR A O 1
ATOM 966 N N . PHE A 1 120 ? 2.507 -3.512 -16.664 1.00 65.69 120 PHE A N 1
ATOM 967 C CA . PHE A 1 120 ? 1.621 -3.397 -17.822 1.00 65.69 120 PHE A CA 1
ATOM 968 C C . PHE A 1 120 ? 0.152 -3.683 -17.453 1.00 65.69 120 PHE A C 1
ATOM 970 O O . PHE A 1 120 ? -0.097 -4.565 -16.630 1.00 65.69 120 PHE A O 1
ATOM 977 N N . PRO A 1 121 ? -0.834 -3.023 -18.095 1.00 56.34 121 PRO A N 1
ATOM 978 C CA . PRO A 1 121 ? -2.264 -3.230 -17.814 1.00 56.34 121 PRO A CA 1
ATOM 979 C C . PRO A 1 121 ? -2.768 -4.664 -18.042 1.00 56.34 121 PRO A C 1
ATOM 981 O O . PRO A 1 121 ? -3.800 -5.060 -17.511 1.00 56.34 121 PRO A O 1
ATOM 984 N N . THR A 1 122 ? -2.048 -5.436 -18.851 1.00 60.16 122 THR A N 1
ATOM 985 C CA . THR A 1 122 ? -2.254 -6.864 -19.137 1.00 60.16 122 THR A CA 1
ATOM 986 C C . THR A 1 122 ? -1.758 -7.780 -18.014 1.00 60.16 122 THR A C 1
ATOM 988 O O . THR A 1 122 ? -2.017 -8.984 -18.034 1.00 60.16 122 THR A O 1
ATOM 991 N N . ASN A 1 123 ? -1.048 -7.240 -17.018 1.00 67.25 123 ASN A N 1
ATOM 992 C CA . ASN A 1 123 ? -0.530 -8.009 -15.901 1.00 67.25 123 ASN A CA 1
ATOM 993 C C . ASN A 1 123 ? -1.662 -8.408 -14.947 1.00 67.25 123 ASN A C 1
ATOM 995 O O . ASN A 1 123 ? -2.212 -7.580 -14.226 1.00 67.25 123 ASN A O 1
ATOM 999 N N . LEU A 1 124 ? -1.933 -9.711 -14.869 1.00 69.31 124 LEU A N 1
ATOM 1000 C CA . LEU A 1 124 ? -2.937 -10.298 -13.975 1.00 69.31 124 LEU A CA 1
ATOM 1001 C C . LEU A 1 124 ? -2.661 -10.073 -12.479 1.00 69.31 124 LEU A C 1
ATOM 1003 O O . LEU A 1 124 ? -3.503 -10.410 -11.657 1.00 69.31 124 LEU A O 1
ATOM 1007 N N . ARG A 1 125 ? -1.487 -9.550 -12.109 1.00 70.19 125 ARG A N 1
ATOM 1008 C CA . ARG A 1 125 ? -1.142 -9.184 -10.724 1.00 70.19 125 ARG A CA 1
ATOM 1009 C C . ARG A 1 125 ? -1.635 -7.793 -10.332 1.00 70.19 125 ARG A C 1
ATOM 1011 O O . ARG A 1 125 ? -1.430 -7.382 -9.193 1.00 70.19 125 ARG A O 1
ATOM 1018 N N . GLN A 1 126 ? -2.222 -7.059 -11.272 1.00 76.94 126 GLN A N 1
ATOM 1019 C CA . GLN A 1 126 ? -2.746 -5.718 -11.064 1.00 76.94 126 GLN A CA 1
ATOM 1020 C C . GLN A 1 126 ? -4.212 -5.662 -11.425 1.00 76.94 126 GLN A C 1
ATOM 1022 O O . GLN A 1 126 ? -4.681 -6.293 -12.370 1.00 76.94 126 GLN A O 1
ATOM 1027 N N . LEU A 1 127 ? -4.934 -4.847 -10.672 1.00 84.50 127 LEU A N 1
ATOM 1028 C CA . LEU A 1 127 ? -6.278 -4.456 -11.045 1.00 84.50 127 LEU A CA 1
ATOM 1029 C C . LEU A 1 127 ? -6.205 -3.159 -11.852 1.00 84.50 127 LEU A C 1
ATOM 1031 O O . LEU A 1 127 ? -5.357 -2.303 -11.611 1.00 84.50 127 LEU A O 1
ATOM 1035 N N . SER A 1 128 ? -7.108 -2.996 -12.818 1.00 86.31 128 SER A N 1
ATOM 1036 C CA . SER A 1 128 ? -7.315 -1.682 -13.434 1.00 86.31 128 SER A CA 1
ATOM 1037 C C . SER A 1 128 ? -7.778 -0.666 -12.389 1.00 86.31 128 SER A C 1
ATOM 1039 O O . SER A 1 128 ? -8.397 -1.042 -11.390 1.00 86.31 128 SER A O 1
ATOM 1041 N N . LEU A 1 129 ? -7.567 0.621 -12.679 1.00 88.69 129 LEU A N 1
ATOM 1042 C CA . LEU A 1 129 ? -8.011 1.725 -11.827 1.00 88.69 129 LEU A CA 1
ATOM 1043 C C . LEU A 1 129 ? -9.476 1.573 -11.389 1.00 88.69 129 LEU A C 1
ATOM 1045 O O . LEU A 1 129 ? -9.738 1.566 -10.193 1.00 88.69 129 LEU A O 1
ATOM 1049 N N . LEU A 1 130 ? -10.398 1.335 -12.332 1.00 89.06 130 LEU A N 1
ATOM 1050 C CA . LEU A 1 130 ? -11.821 1.147 -12.020 1.00 89.06 130 LEU A CA 1
ATOM 1051 C C . LEU A 1 130 ? -12.063 0.053 -10.969 1.00 89.06 130 LEU A C 1
ATOM 1053 O O . LEU A 1 130 ? -12.844 0.237 -10.043 1.00 89.06 130 LEU A O 1
ATOM 1057 N N . SER A 1 131 ? -11.368 -1.081 -11.060 1.00 90.94 131 SER A N 1
ATOM 1058 C CA . SER A 1 131 ? -11.520 -2.142 -10.062 1.00 90.94 131 SER A CA 1
ATOM 1059 C C . SER A 1 131 ? -10.951 -1.760 -8.706 1.00 90.94 131 SER A C 1
ATOM 1061 O O . SER A 1 131 ? -11.544 -2.131 -7.699 1.00 90.94 131 SER A O 1
ATOM 1063 N N . TYR A 1 132 ? -9.845 -1.014 -8.661 1.00 93.44 132 TYR A N 1
ATOM 1064 C CA . TYR A 1 132 ? -9.344 -0.469 -7.402 1.00 93.44 132 TYR A CA 1
ATOM 1065 C C . TYR A 1 132 ? -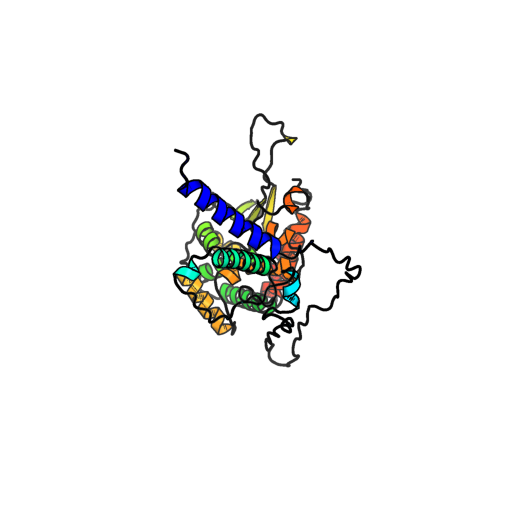10.311 0.544 -6.791 1.00 93.44 132 TYR A C 1
ATOM 1067 O O . TYR A 1 132 ? -10.540 0.493 -5.588 1.00 93.44 132 TYR A O 1
ATOM 1075 N N . GLN A 1 133 ? -10.920 1.405 -7.606 1.00 93.75 133 GLN A N 1
ATOM 1076 C CA . GLN A 1 133 ? -11.912 2.382 -7.160 1.00 93.75 133 GLN A CA 1
ATOM 1077 C C . GLN A 1 133 ? -13.170 1.706 -6.604 1.00 93.75 133 GLN A C 1
ATOM 1079 O O . GLN A 1 133 ? -13.592 2.013 -5.492 1.00 93.75 133 GLN A O 1
ATOM 1084 N N . MET A 1 134 ? -13.732 0.736 -7.332 1.00 93.31 134 MET A N 1
ATOM 1085 C CA . MET A 1 134 ? -14.908 -0.023 -6.887 1.00 93.31 134 MET A CA 1
ATOM 1086 C C . MET A 1 134 ? -14.615 -0.835 -5.623 1.00 93.31 134 MET A C 1
ATOM 1088 O O . MET A 1 134 ? -15.419 -0.849 -4.689 1.00 93.31 134 MET A O 1
ATOM 1092 N N . LEU A 1 135 ? -13.440 -1.468 -5.557 1.00 95.44 135 LEU A N 1
ATOM 1093 C CA . LEU A 1 135 ? -12.985 -2.181 -4.368 1.00 95.44 135 LEU A CA 1
ATOM 1094 C C . LEU A 1 135 ? -12.852 -1.236 -3.174 1.00 95.44 135 LEU A C 1
ATOM 1096 O O . LEU A 1 135 ? -13.399 -1.522 -2.113 1.00 95.44 135 LEU A O 1
ATOM 1100 N N . PHE A 1 136 ? -12.170 -0.103 -3.350 1.00 95.38 136 PHE A N 1
ATOM 1101 C CA . PHE A 1 136 ? -11.976 0.881 -2.292 1.00 95.38 136 PHE A CA 1
ATOM 1102 C C . PHE A 1 136 ? -13.319 1.420 -1.786 1.00 95.38 136 PHE A C 1
ATOM 1104 O O . PHE A 1 136 ? -13.575 1.386 -0.583 1.00 95.38 136 PHE A O 1
ATOM 1111 N N . ALA A 1 137 ? -14.208 1.835 -2.693 1.00 93.69 137 ALA A N 1
ATOM 1112 C CA . ALA A 1 137 ? -15.535 2.339 -2.353 1.00 93.69 137 ALA A CA 1
ATOM 1113 C C . ALA A 1 137 ? -16.352 1.310 -1.563 1.00 93.69 137 ALA A C 1
ATOM 1115 O O . ALA A 1 137 ? -16.943 1.639 -0.531 1.00 93.69 137 ALA A O 1
ATOM 1116 N N . ARG A 1 138 ? -16.333 0.043 -1.993 1.00 94.69 138 ARG A N 1
ATOM 1117 C CA . ARG A 1 138 ? -17.065 -1.031 -1.319 1.00 94.69 138 ARG A CA 1
ATOM 1118 C C . ARG A 1 138 ? -16.500 -1.345 0.061 1.00 94.69 138 ARG A C 1
ATOM 1120 O O . ARG A 1 138 ? -17.261 -1.455 1.021 1.00 94.69 138 ARG A O 1
ATOM 1127 N N . VAL A 1 139 ? -15.179 -1.467 0.178 1.00 95.50 139 VAL A N 1
ATOM 1128 C CA . VAL A 1 139 ? -14.498 -1.706 1.458 1.00 95.50 139 VAL A CA 1
ATOM 1129 C C . VAL A 1 139 ? -14.780 -0.553 2.427 1.00 95.50 139 VAL A C 1
ATOM 1131 O O . VAL A 1 139 ? -15.122 -0.802 3.583 1.00 95.50 139 VAL A O 1
ATOM 1134 N N . TRP A 1 140 ? -14.714 0.696 1.954 1.00 94.31 140 TRP A N 1
ATOM 1135 C CA . TRP A 1 140 ? -15.004 1.887 2.755 1.00 94.31 140 TRP A CA 1
ATOM 1136 C C . TRP A 1 140 ? -16.459 1.933 3.235 1.00 94.31 140 TRP A C 1
ATOM 1138 O O . TRP A 1 140 ? -16.730 2.206 4.406 1.00 94.31 140 TRP A O 1
ATOM 1148 N N . GLN A 1 141 ? -17.405 1.614 2.348 1.00 92.19 141 GLN A N 1
ATOM 1149 C CA . GLN A 1 141 ? -18.826 1.539 2.681 1.00 92.19 141 GLN A CA 1
ATOM 1150 C C . GLN A 1 141 ? -19.082 0.504 3.784 1.00 92.19 141 GLN A C 1
ATOM 1152 O O . GLN A 1 141 ? -19.730 0.813 4.784 1.00 92.19 141 GLN A O 1
ATOM 1157 N N . ILE A 1 142 ? -18.557 -0.715 3.623 1.00 93.56 142 ILE A N 1
ATOM 1158 C CA . ILE A 1 142 ? -18.753 -1.798 4.592 1.00 93.56 142 ILE A CA 1
ATOM 1159 C C . ILE A 1 142 ? -18.101 -1.438 5.930 1.00 93.56 142 ILE A C 1
ATOM 1161 O O . ILE A 1 142 ? -18.731 -1.596 6.976 1.00 93.56 142 ILE A O 1
ATOM 1165 N N . PHE A 1 143 ? -16.888 -0.878 5.906 1.00 93.81 143 PHE A N 1
ATOM 1166 C CA . PHE A 1 143 ? -16.169 -0.411 7.093 1.00 93.81 143 PHE A CA 1
ATOM 1167 C C . PHE A 1 143 ? -17.014 0.526 7.976 1.00 93.81 143 PHE A C 1
ATOM 1169 O O . PHE A 1 143 ? -16.982 0.409 9.205 1.00 93.81 143 PHE A O 1
ATOM 1176 N N . GLY A 1 144 ? -17.820 1.402 7.366 1.00 88.00 144 GLY A N 1
ATOM 1177 C CA . GLY A 1 144 ? -18.713 2.318 8.080 1.00 88.00 144 GLY A CA 1
ATOM 1178 C C . GLY A 1 144 ? -19.917 1.659 8.766 1.00 88.00 144 GLY A C 1
ATOM 1179 O O . GLY A 1 144 ? -20.443 2.226 9.721 1.00 88.00 144 GLY A O 1
ATOM 1180 N N . VAL A 1 145 ? -20.346 0.476 8.318 1.00 90.31 145 VAL A N 1
ATOM 1181 C CA . VAL A 1 145 ? -21.612 -0.153 8.744 1.00 90.31 145 VAL A CA 1
ATOM 1182 C C . VAL A 1 145 ? -21.394 -1.359 9.661 1.00 90.31 145 VAL A C 1
ATOM 1184 O O . VAL A 1 145 ? -22.209 -1.625 10.541 1.00 90.31 145 VAL A O 1
ATOM 1187 N N . VAL A 1 146 ? -20.293 -2.093 9.492 1.00 91.62 146 VAL A N 1
ATOM 1188 C CA . VAL A 1 146 ? -20.075 -3.364 10.201 1.00 91.62 146 VAL A CA 1
ATOM 1189 C C . VAL A 1 146 ? -19.775 -3.212 11.691 1.00 91.62 146 VAL A C 1
ATOM 1191 O O . VAL A 1 146 ? -19.370 -2.150 12.181 1.00 91.62 146 VAL A O 1
ATOM 1194 N N . SER A 1 147 ? -19.933 -4.337 12.397 1.00 90.44 147 SER A N 1
ATOM 1195 C CA . SER A 1 147 ? -19.569 -4.508 13.804 1.00 90.44 147 SER A CA 1
ATOM 1196 C C . SER A 1 147 ? -18.096 -4.184 14.066 1.00 90.44 147 SER A C 1
ATOM 1198 O O . SER A 1 147 ? -17.241 -4.325 13.191 1.00 90.44 147 SER A O 1
ATOM 1200 N N . TYR A 1 148 ? -17.772 -3.809 15.305 1.00 86.06 148 TYR A N 1
ATOM 1201 C CA . TYR A 1 148 ? -16.414 -3.413 15.683 1.00 86.06 148 TYR A CA 1
ATOM 1202 C C . TYR A 1 148 ? -15.354 -4.500 15.412 1.00 86.06 148 TYR A C 1
ATOM 1204 O O . TYR A 1 148 ? -14.256 -4.176 14.964 1.00 86.06 148 TYR A O 1
ATOM 1212 N N . LYS A 1 149 ? -15.679 -5.790 15.611 1.00 86.88 149 LYS A N 1
ATOM 1213 C CA . LYS A 1 149 ? -14.747 -6.897 15.326 1.00 86.88 149 LYS A CA 1
ATOM 1214 C C . LYS A 1 149 ? -14.425 -6.984 13.831 1.00 86.88 149 LYS A C 1
ATOM 1216 O O . LYS A 1 149 ? -13.258 -6.969 13.463 1.00 86.88 149 LYS A O 1
ATOM 1221 N N . GLN A 1 150 ? -15.445 -7.004 12.973 1.00 90.31 150 GLN A N 1
ATOM 1222 C CA . GLN A 1 150 ? -15.259 -7.059 11.516 1.00 90.31 150 GLN A CA 1
ATOM 1223 C C . GLN A 1 150 ? -14.596 -5.789 10.978 1.00 90.31 150 GLN A C 1
ATOM 1225 O O . GLN A 1 150 ? -13.766 -5.852 10.074 1.00 90.31 150 GLN A O 1
ATOM 1230 N N . ARG A 1 151 ? -14.901 -4.632 11.577 1.00 92.94 151 ARG A N 1
ATOM 1231 C CA . ARG A 1 151 ? -14.313 -3.339 11.213 1.00 92.94 151 ARG A CA 1
ATOM 1232 C C . ARG A 1 151 ? -12.785 -3.352 11.279 1.00 92.94 151 ARG A C 1
ATOM 1234 O O . ARG A 1 151 ? -12.157 -2.689 10.462 1.00 92.94 151 ARG A O 1
ATOM 1241 N N . ARG A 1 152 ? -12.184 -4.127 12.191 1.00 94.25 152 ARG A N 1
ATOM 1242 C CA . ARG A 1 152 ? -10.722 -4.304 12.286 1.00 94.25 152 ARG A CA 1
ATOM 1243 C C . ARG A 1 152 ? -10.128 -4.951 11.035 1.00 94.25 152 ARG A C 1
ATOM 1245 O O . ARG A 1 152 ? -9.102 -4.484 10.555 1.00 94.25 152 ARG A O 1
ATOM 1252 N N . VAL A 1 153 ? -10.791 -5.961 10.471 1.00 95.69 153 VAL A N 1
ATOM 1253 C CA . VAL A 1 153 ? -10.348 -6.638 9.238 1.00 95.69 153 VAL A CA 1
ATOM 1254 C C . VAL A 1 153 ? -10.395 -5.670 8.053 1.00 95.69 153 VAL A C 1
ATOM 1256 O O . VAL A 1 153 ? -9.416 -5.518 7.326 1.00 95.69 153 VAL A O 1
ATOM 1259 N N . TYR A 1 154 ? -11.493 -4.924 7.906 1.00 95.94 154 TYR A N 1
ATOM 1260 C CA . TYR A 1 154 ? -11.598 -3.895 6.867 1.00 95.94 154 TYR A CA 1
ATOM 1261 C C . TYR A 1 154 ? -10.610 -2.740 7.081 1.00 95.94 154 TYR A C 1
ATOM 1263 O O . TYR A 1 154 ? -10.082 -2.214 6.105 1.00 95.94 154 TYR A O 1
ATOM 1271 N N . ALA A 1 155 ? -10.299 -2.378 8.331 1.00 95.06 155 ALA A N 1
ATOM 1272 C CA . ALA A 1 155 ? -9.274 -1.382 8.637 1.00 95.06 155 ALA A CA 1
ATOM 1273 C C . ALA A 1 155 ? -7.888 -1.819 8.146 1.00 95.06 155 ALA A C 1
ATOM 1275 O O . ALA A 1 155 ? -7.168 -0.997 7.590 1.00 95.06 155 ALA A O 1
ATOM 1276 N N . VAL A 1 156 ? -7.530 -3.101 8.302 1.00 96.25 156 VAL A N 1
ATOM 1277 C CA . VAL A 1 156 ? -6.275 -3.661 7.770 1.00 96.25 156 VAL A CA 1
ATOM 1278 C C . VAL A 1 156 ? -6.221 -3.513 6.248 1.00 96.25 156 VAL A C 1
ATOM 1280 O O . VAL A 1 156 ? -5.227 -3.015 5.722 1.00 96.25 156 VAL A O 1
ATOM 1283 N N . ILE A 1 157 ? -7.296 -3.888 5.544 1.00 96.69 157 ILE A N 1
ATOM 1284 C CA . ILE A 1 157 ? -7.371 -3.784 4.078 1.00 96.69 157 ILE A CA 1
ATOM 1285 C C . ILE A 1 157 ? -7.249 -2.320 3.638 1.00 96.69 157 ILE A C 1
ATOM 1287 O O . ILE A 1 157 ? -6.415 -2.003 2.793 1.00 96.69 157 ILE A O 1
ATOM 1291 N N . LEU A 1 158 ? -8.026 -1.414 4.239 1.00 95.50 158 LEU A N 1
ATOM 1292 C CA . LEU A 1 158 ? -7.985 0.017 3.920 1.00 95.50 158 LEU A CA 1
ATOM 1293 C C . LEU A 1 158 ? -6.619 0.629 4.198 1.00 95.50 158 LEU A C 1
ATOM 1295 O O . LEU A 1 158 ? -6.110 1.386 3.377 1.00 95.50 158 LEU A O 1
ATOM 1299 N N . LEU A 1 159 ? -6.012 0.297 5.335 1.00 94.56 159 LEU A N 1
ATOM 1300 C CA . LEU A 1 159 ? -4.704 0.818 5.695 1.00 94.56 159 LEU A CA 1
ATOM 1301 C C . LEU A 1 159 ? -3.628 0.295 4.740 1.00 94.56 159 LEU A C 1
ATOM 1303 O O . LEU A 1 159 ? -2.760 1.066 4.349 1.00 94.56 159 LEU A O 1
ATOM 1307 N N . SER A 1 160 ? -3.709 -0.960 4.293 1.00 94.88 160 SER A N 1
ATOM 1308 C CA . SER A 1 160 ? -2.831 -1.492 3.244 1.00 94.88 160 SER A CA 1
ATOM 1309 C C . SER A 1 160 ? -3.030 -0.756 1.910 1.00 94.88 160 SER A C 1
ATOM 1311 O O . SER A 1 160 ? -2.056 -0.265 1.343 1.00 94.88 160 SER A O 1
ATOM 1313 N N . MET A 1 161 ? -4.277 -0.538 1.468 1.00 95.00 161 MET A N 1
ATOM 1314 C CA . MET A 1 161 ? -4.572 0.218 0.237 1.00 95.00 161 MET A CA 1
ATOM 1315 C C . MET A 1 161 ? -4.135 1.689 0.301 1.00 95.00 161 MET A C 1
ATOM 1317 O O . MET A 1 161 ? -3.746 2.237 -0.724 1.00 95.00 161 MET A O 1
ATOM 1321 N N . LEU A 1 162 ? -4.200 2.328 1.475 1.00 92.75 162 LEU A N 1
ATOM 1322 C CA . LEU A 1 162 ? -3.812 3.731 1.684 1.00 92.75 162 LEU A CA 1
ATOM 1323 C C . LEU A 1 162 ? -2.324 3.917 1.983 1.00 92.75 162 LEU A C 1
ATOM 1325 O O . LEU A 1 162 ? -1.810 5.014 1.809 1.00 92.75 162 LEU A O 1
ATOM 1329 N N . SER A 1 163 ? -1.623 2.883 2.441 1.00 90.69 163 SER A N 1
ATOM 1330 C CA . SER A 1 163 ? -0.183 2.958 2.719 1.00 90.69 163 SER A CA 1
ATOM 1331 C C . SER A 1 163 ? 0.679 2.372 1.606 1.00 90.69 163 SER A C 1
ATOM 1333 O O . SER A 1 163 ? 1.858 2.697 1.510 1.00 90.69 163 SER A O 1
ATOM 1335 N N . GLY A 1 164 ? 0.116 1.482 0.784 1.00 89.94 164 GLY A N 1
ATOM 1336 C CA . GLY A 1 164 ? 0.884 0.634 -0.128 1.00 89.94 164 GLY A CA 1
ATOM 1337 C C . GLY A 1 164 ? 1.775 -0.382 0.592 1.00 89.94 164 GLY A C 1
ATOM 1338 O O . GLY A 1 164 ? 2.696 -0.926 -0.013 1.00 89.94 164 GLY A O 1
ATOM 1339 N N . ARG A 1 165 ? 1.542 -0.625 1.890 1.00 90.56 165 ARG A N 1
ATOM 1340 C CA . ARG A 1 165 ? 2.262 -1.634 2.675 1.00 90.56 165 ARG A CA 1
ATOM 1341 C C . ARG A 1 165 ? 1.552 -2.970 2.590 1.00 90.56 165 ARG A C 1
ATOM 1343 O O . ARG A 1 165 ? 0.330 -3.029 2.443 1.00 90.56 165 ARG A O 1
ATOM 1350 N N . LYS A 1 166 ? 2.320 -4.047 2.743 1.00 91.88 166 LYS A N 1
ATOM 1351 C CA . LYS A 1 166 ? 1.772 -5.399 2.671 1.00 91.88 166 LYS A CA 1
ATOM 1352 C C . LYS A 1 166 ? 0.769 -5.637 3.788 1.00 91.88 166 LYS A C 1
ATOM 1354 O O . LYS A 1 166 ? 1.028 -5.260 4.930 1.00 91.88 166 LYS A O 1
ATOM 1359 N N . VAL A 1 167 ? -0.319 -6.340 3.489 1.00 94.25 167 VAL A N 1
ATOM 1360 C CA . VAL A 1 167 ? -1.348 -6.725 4.470 1.00 94.25 167 VAL A CA 1
ATOM 1361 C C . VAL A 1 167 ? -0.725 -7.340 5.729 1.00 94.25 167 VAL A C 1
ATOM 1363 O O . VAL A 1 167 ? -1.078 -6.964 6.842 1.00 94.25 167 VAL A O 1
ATOM 1366 N N . GLN A 1 168 ? 0.254 -8.232 5.567 1.00 93.56 168 GLN A N 1
ATOM 1367 C CA . GLN A 1 168 ? 0.931 -8.893 6.689 1.00 93.56 168 GLN A CA 1
ATOM 1368 C C . GLN A 1 168 ? 1.750 -7.920 7.552 1.00 93.56 168 GLN A C 1
ATOM 1370 O O . GLN A 1 168 ? 1.723 -8.013 8.779 1.00 93.56 168 GLN A O 1
ATOM 1375 N N . ASP A 1 169 ? 2.418 -6.944 6.930 1.00 92.19 169 ASP A N 1
ATOM 1376 C CA . ASP A 1 169 ? 3.173 -5.912 7.651 1.00 92.19 169 ASP A CA 1
ATOM 1377 C C . ASP A 1 169 ? 2.224 -4.990 8.433 1.00 92.19 169 ASP A C 1
ATOM 1379 O O . ASP A 1 169 ? 2.542 -4.562 9.540 1.00 92.19 169 ASP A O 1
ATOM 1383 N N . VAL A 1 170 ? 1.036 -4.720 7.881 1.00 94.19 170 VAL A N 1
ATOM 1384 C CA . VAL A 1 170 ? -0.019 -3.946 8.548 1.00 94.19 170 VAL A CA 1
ATOM 1385 C C . VAL A 1 170 ? -0.603 -4.699 9.746 1.00 94.19 170 VAL A C 1
ATOM 1387 O O . VAL A 1 170 ? -0.739 -4.108 10.817 1.00 94.19 170 VAL A O 1
ATOM 1390 N N . ILE A 1 171 ? -0.910 -5.993 9.600 1.00 95.00 171 ILE A N 1
ATOM 1391 C CA . ILE A 1 171 ? -1.380 -6.840 10.712 1.00 95.00 171 ILE A CA 1
ATOM 1392 C C . ILE A 1 171 ? -0.350 -6.844 11.843 1.00 95.00 171 ILE A C 1
ATOM 1394 O O . ILE A 1 171 ? -0.703 -6.635 13.005 1.00 95.00 171 ILE A O 1
ATOM 1398 N N . TYR A 1 172 ? 0.923 -7.047 11.495 1.00 94.31 172 TYR A N 1
ATOM 1399 C CA . TYR A 1 172 ? 2.016 -7.038 12.457 1.00 94.31 172 TYR A CA 1
ATOM 1400 C C . TYR A 1 172 ? 2.112 -5.692 13.187 1.00 94.31 172 TYR A C 1
ATOM 1402 O O . TYR A 1 172 ? 2.159 -5.667 14.413 1.00 94.31 172 TYR A O 1
ATOM 1410 N N . GLU A 1 173 ? 2.080 -4.575 12.457 1.00 92.25 173 GLU A N 1
ATOM 1411 C CA . GLU A 1 173 ? 2.186 -3.229 13.031 1.00 92.25 173 GLU A CA 1
ATOM 1412 C C . GLU A 1 173 ? 1.046 -2.917 14.019 1.00 92.25 173 GLU A C 1
ATOM 1414 O O . GLU A 1 173 ? 1.275 -2.360 15.094 1.00 92.25 173 GLU A O 1
ATOM 1419 N N . LEU A 1 174 ? -0.193 -3.289 13.686 1.00 93.12 174 LEU A N 1
ATOM 1420 C CA . LEU A 1 174 ? -1.370 -3.011 14.520 1.00 93.12 174 LEU A CA 1
ATOM 1421 C C . LEU A 1 174 ? -1.426 -3.872 15.791 1.00 93.12 174 LEU A C 1
ATOM 1423 O O . LEU A 1 174 ? -2.024 -3.452 16.790 1.00 93.12 174 LEU A O 1
ATOM 1427 N N . ALA A 1 175 ? -0.752 -5.026 15.776 1.00 93.06 175 ALA A N 1
ATOM 1428 C CA . ALA A 1 175 ? -0.567 -5.890 16.937 1.00 93.06 175 ALA A CA 1
ATOM 1429 C C . ALA A 1 175 ? 0.502 -5.368 17.919 1.00 93.06 175 ALA A C 1
ATOM 1431 O O . ALA A 1 175 ? 0.610 -5.882 19.036 1.00 93.06 175 ALA A O 1
ATOM 1432 N N . LEU A 1 176 ? 1.283 -4.351 17.546 1.00 91.50 176 LEU A N 1
ATOM 1433 C CA . LEU A 1 176 ? 2.263 -3.715 18.425 1.00 91.50 176 LEU A CA 1
ATOM 1434 C C . LEU A 1 176 ? 1.638 -2.612 19.285 1.00 91.50 176 LEU A C 1
ATOM 1436 O O . LEU A 1 176 ? 0.621 -2.000 18.941 1.00 91.50 176 LEU A O 1
ATOM 1440 N N . ASP A 1 177 ? 2.282 -2.344 20.419 1.00 87.69 177 ASP A N 1
ATOM 1441 C CA . ASP A 1 177 ? 1.921 -1.219 21.281 1.00 87.69 177 ASP A CA 1
ATOM 1442 C C . ASP A 1 177 ? 2.271 0.110 20.590 1.00 87.69 177 ASP A C 1
ATOM 1444 O O . ASP A 1 177 ? 3.184 0.161 19.763 1.00 87.69 177 ASP A O 1
ATOM 1448 N N . LYS A 1 178 ? 1.579 1.205 20.943 1.00 84.88 178 LYS A N 1
ATOM 1449 C CA . LYS A 1 178 ? 1.723 2.516 20.270 1.00 84.88 178 LYS A CA 1
ATOM 1450 C C . LYS A 1 178 ? 3.187 2.975 20.140 1.00 84.88 178 LYS A C 1
ATOM 1452 O O . LYS A 1 178 ? 3.556 3.524 19.112 1.00 84.88 178 LYS A O 1
ATOM 1457 N N . SER A 1 179 ? 4.019 2.722 21.153 1.00 83.50 179 SER A N 1
ATOM 1458 C CA . SER A 1 179 ? 5.440 3.107 21.186 1.00 83.50 179 SER A CA 1
ATOM 1459 C C . SER A 1 179 ? 6.368 2.217 20.353 1.00 83.50 179 SER A C 1
ATOM 1461 O O . SER A 1 179 ? 7.501 2.605 20.086 1.00 83.50 179 SER A O 1
ATOM 1463 N N . GLN A 1 180 ? 5.918 1.020 19.971 1.00 86.00 180 GLN A N 1
ATOM 1464 C CA . GLN A 1 180 ? 6.707 0.034 19.225 1.00 86.00 180 GLN A CA 1
ATOM 1465 C C . GLN A 1 180 ? 6.426 0.063 17.717 1.00 86.00 180 GLN A C 1
ATOM 1467 O O . GLN A 1 180 ? 7.143 -0.580 16.947 1.00 86.00 180 GLN A O 1
ATOM 1472 N N . ARG A 1 181 ? 5.389 0.796 17.298 1.00 87.44 181 ARG A N 1
ATOM 1473 C CA . ARG A 1 181 ? 5.045 1.008 15.891 1.00 87.44 181 ARG A CA 1
ATOM 1474 C C . ARG A 1 181 ? 6.179 1.766 15.196 1.00 87.44 181 ARG A C 1
ATOM 1476 O O . ARG A 1 181 ? 6.686 2.761 15.708 1.00 87.44 181 ARG A O 1
ATOM 1483 N N . LYS A 1 182 ? 6.612 1.255 14.046 1.00 85.19 182 LYS A N 1
ATOM 1484 C CA . LYS A 1 182 ? 7.735 1.763 13.252 1.00 85.19 182 LYS A CA 1
ATOM 1485 C C . LYS A 1 182 ? 7.316 2.842 12.265 1.00 85.19 182 LYS A C 1
ATOM 1487 O O . LYS A 1 182 ? 8.074 3.778 12.047 1.00 85.19 182 LYS A O 1
ATOM 1492 N N . TRP A 1 183 ? 6.165 2.675 11.623 1.00 86.81 183 TRP A N 1
ATOM 1493 C CA . TRP A 1 183 ? 5.716 3.554 10.540 1.00 86.81 183 TRP A CA 1
ATOM 1494 C C . TRP A 1 183 ? 4.347 4.172 10.807 1.00 86.81 183 TRP A C 1
ATOM 1496 O O . TRP A 1 183 ? 3.998 5.157 10.165 1.00 86.81 183 TRP A O 1
ATOM 1506 N N . LEU A 1 184 ? 3.571 3.646 11.754 1.00 87.56 184 LEU A N 1
ATOM 1507 C CA . LEU A 1 184 ? 2.339 4.288 12.202 1.00 87.56 184 LEU A CA 1
ATOM 1508 C C . LEU A 1 184 ? 2.637 5.164 13.425 1.00 87.56 184 LEU A C 1
ATOM 1510 O O . LEU A 1 184 ? 2.658 4.671 14.554 1.00 87.56 184 LEU A O 1
ATOM 1514 N N . SER A 1 185 ? 2.888 6.454 13.199 1.00 83.44 185 SER A N 1
ATOM 1515 C CA . SER A 1 185 ? 3.243 7.392 14.264 1.00 83.44 185 SER A CA 1
ATOM 1516 C C . SER A 1 185 ? 2.005 8.000 14.919 1.00 83.44 185 SER A C 1
ATOM 1518 O O . SER A 1 185 ? 1.007 8.304 14.266 1.00 83.44 185 SER A O 1
ATOM 1520 N N . HIS A 1 186 ? 2.084 8.155 16.240 1.00 81.94 186 HIS A N 1
ATOM 1521 C CA . HIS A 1 186 ? 1.093 8.851 17.050 1.00 81.94 186 HIS A CA 1
ATOM 1522 C C . HIS A 1 186 ? 1.598 10.258 17.364 1.00 81.94 186 HIS A C 1
ATOM 1524 O O . HIS A 1 186 ? 2.657 10.417 17.975 1.00 81.94 186 HIS A O 1
ATOM 1530 N N . GLU A 1 187 ? 0.842 11.273 16.966 1.00 72.81 187 GLU A N 1
ATOM 1531 C CA . GLU A 1 187 ? 1.094 12.667 17.303 1.00 72.81 187 GLU A CA 1
ATOM 1532 C C . GLU A 1 187 ? 0.059 13.130 18.324 1.00 72.81 187 GLU A C 1
ATOM 1534 O O . GLU A 1 187 ? -1.099 13.380 17.989 1.00 72.81 187 GLU A O 1
ATOM 1539 N N . SER A 1 188 ? 0.493 13.257 19.578 1.00 61.91 188 SER A N 1
ATOM 1540 C CA . SER A 1 188 ? -0.297 13.881 20.637 1.00 61.91 188 SER A CA 1
ATOM 1541 C C . SER A 1 188 ? -0.120 15.398 20.572 1.00 61.91 188 SER A C 1
ATOM 1543 O O . SER A 1 188 ? 0.900 15.931 21.022 1.00 61.91 188 SER A O 1
ATOM 1545 N N . GLY A 1 189 ? -1.080 16.092 19.960 1.00 57.41 189 GLY A N 1
ATOM 1546 C CA . GLY A 1 189 ? -1.132 17.553 19.894 1.00 57.41 189 GLY A CA 1
ATOM 1547 C C . GLY A 1 189 ? -2.161 18.143 20.861 1.00 57.41 189 GLY A C 1
ATOM 1548 O O . GLY A 1 189 ? -3.070 17.458 21.315 1.00 57.41 189 GLY A O 1
ATOM 1549 N N . SER A 1 190 ? -2.078 19.451 21.130 1.00 47.66 190 SER A N 1
ATOM 1550 C CA . SER A 1 190 ? -3.006 20.159 22.033 1.00 47.66 190 SER A CA 1
ATOM 1551 C C . SER A 1 190 ? -4.466 20.219 21.553 1.00 47.66 190 SER A C 1
ATOM 1553 O O . SER A 1 190 ? -5.325 20.659 22.313 1.00 47.66 190 SER A O 1
ATOM 1555 N N . ALA A 1 191 ? -4.754 19.807 20.312 1.00 52.41 191 ALA A N 1
ATOM 1556 C CA . ALA A 1 191 ? -6.084 19.882 19.704 1.00 52.41 191 ALA A CA 1
ATOM 1557 C C . ALA A 1 191 ? -6.740 18.512 19.433 1.00 52.41 191 ALA A C 1
ATOM 1559 O O . ALA A 1 191 ? -7.964 18.463 19.351 1.00 52.41 191 ALA A O 1
ATOM 1560 N N . ALA A 1 192 ? -5.960 17.430 19.297 1.00 56.62 192 ALA A N 1
ATOM 1561 C CA . ALA A 1 192 ? -6.406 16.032 19.230 1.00 56.62 192 ALA A CA 1
ATOM 1562 C C . ALA A 1 192 ? -5.190 15.095 19.097 1.00 56.62 192 ALA A C 1
ATOM 1564 O O . ALA A 1 192 ? -4.180 15.474 18.495 1.00 56.62 192 ALA A O 1
ATOM 1565 N N . ASP A 1 193 ? -5.323 13.866 19.596 1.00 64.94 193 ASP A N 1
ATOM 1566 C CA . ASP A 1 193 ? -4.444 12.755 19.226 1.00 64.94 193 ASP A CA 1
ATOM 1567 C C . ASP A 1 193 ? -4.706 12.382 17.762 1.00 64.94 193 ASP A C 1
ATOM 1569 O O . ASP A 1 193 ? -5.855 12.189 17.357 1.00 64.94 193 ASP A O 1
ATOM 1573 N N . SER A 1 194 ? -3.649 12.301 16.954 1.00 76.94 194 SER A N 1
ATOM 1574 C CA . SER A 1 194 ? -3.766 11.927 15.544 1.00 76.94 194 SER A CA 1
ATOM 1575 C C . SER A 1 194 ? -2.727 10.893 15.137 1.00 76.94 194 SER A C 1
ATOM 1577 O O . SER A 1 194 ? -1.611 10.861 15.655 1.00 76.94 194 SER A O 1
ATOM 1579 N N . TYR A 1 195 ? -3.103 10.028 14.199 1.00 82.44 195 TYR A N 1
ATOM 1580 C CA . TYR A 1 195 ? -2.198 9.065 13.586 1.00 82.44 195 TYR A CA 1
ATOM 1581 C C . TYR A 1 195 ? -1.811 9.500 12.181 1.00 82.44 195 TYR A C 1
ATOM 1583 O O . TYR A 1 195 ? -2.664 9.851 11.358 1.00 82.44 195 TYR A O 1
ATOM 1591 N N . ALA A 1 196 ? -0.519 9.390 11.894 1.00 85.06 196 ALA A N 1
ATOM 1592 C CA . ALA A 1 196 ? 0.043 9.616 10.576 1.00 85.06 196 ALA A CA 1
ATOM 1593 C C . ALA A 1 196 ? 0.890 8.418 10.138 1.00 85.06 196 ALA A C 1
ATOM 1595 O O . ALA A 1 196 ? 1.487 7.702 10.943 1.00 85.06 196 ALA A O 1
ATOM 1596 N N . MET A 1 197 ? 0.950 8.206 8.829 1.00 86.88 197 MET A N 1
ATOM 1597 C CA . MET A 1 197 ? 1.895 7.287 8.223 1.00 86.88 197 MET A CA 1
ATOM 1598 C C . MET A 1 197 ? 3.240 7.990 8.056 1.00 86.88 197 MET A C 1
ATOM 1600 O O . MET A 1 197 ? 3.386 8.883 7.224 1.00 86.88 197 MET A O 1
ATOM 1604 N N . SER A 1 198 ? 4.220 7.559 8.834 1.00 85.06 198 SER A N 1
ATOM 1605 C CA . SER A 1 198 ? 5.615 7.965 8.740 1.00 85.06 198 SER A CA 1
ATOM 1606 C C . SER A 1 198 ? 6.345 7.127 7.697 1.00 85.06 198 SER A C 1
ATOM 1608 O O . SER A 1 198 ? 6.483 5.909 7.830 1.00 85.06 198 SER A O 1
ATOM 1610 N N . ASN A 1 199 ? 6.858 7.792 6.669 1.00 82.06 199 ASN A N 1
ATOM 1611 C CA . ASN A 1 199 ? 7.745 7.194 5.687 1.00 82.06 199 ASN A CA 1
ATOM 1612 C C . ASN A 1 199 ? 9.154 7.738 5.883 1.00 82.06 199 ASN A C 1
ATOM 1614 O O . ASN A 1 199 ? 9.416 8.927 5.697 1.00 82.06 199 ASN A O 1
ATOM 1618 N N . THR A 1 200 ? 10.060 6.842 6.261 1.00 77.81 200 THR A N 1
ATOM 1619 C CA . THR A 1 200 ? 11.482 7.138 6.406 1.00 77.81 200 THR A CA 1
ATOM 1620 C C . THR A 1 200 ? 12.220 6.654 5.173 1.00 77.81 200 THR A C 1
ATOM 1622 O O . THR A 1 200 ? 12.219 5.460 4.864 1.00 77.81 200 THR A O 1
ATOM 1625 N N . ILE A 1 201 ? 12.882 7.571 4.482 1.00 73.25 201 ILE A N 1
ATOM 1626 C CA . ILE A 1 201 ? 13.702 7.246 3.326 1.00 73.25 201 ILE A CA 1
ATOM 1627 C C . ILE A 1 201 ? 15.171 7.363 3.721 1.00 73.25 201 ILE A C 1
ATOM 1629 O O . ILE A 1 201 ? 15.657 8.444 4.051 1.00 73.25 201 ILE A O 1
ATOM 1633 N N . ASN A 1 202 ? 15.874 6.232 3.629 1.00 65.88 202 ASN A N 1
ATOM 1634 C CA . ASN A 1 202 ? 17.291 6.113 3.958 1.00 65.88 202 ASN A CA 1
ATOM 1635 C C . ASN A 1 202 ? 18.049 5.510 2.777 1.00 65.88 202 ASN A C 1
ATOM 1637 O O . ASN A 1 202 ? 17.940 4.312 2.517 1.00 65.88 202 ASN A O 1
ATOM 1641 N N . VAL A 1 203 ? 18.838 6.337 2.094 1.00 58.81 203 VAL A N 1
ATOM 1642 C CA . VAL A 1 203 ? 19.618 5.952 0.907 1.00 58.81 203 VAL A CA 1
ATOM 1643 C C . VAL A 1 203 ? 21.017 5.435 1.290 1.00 58.81 203 VAL A C 1
ATOM 1645 O O . VAL A 1 203 ? 21.525 4.475 0.709 1.00 58.81 203 VAL A O 1
ATOM 1648 N N . THR A 1 204 ? 21.624 5.998 2.340 1.00 59.16 204 THR A N 1
ATOM 1649 C CA . THR A 1 204 ? 22.854 5.489 2.969 1.00 59.16 204 THR A CA 1
ATOM 1650 C C . THR A 1 204 ? 22.763 5.655 4.484 1.00 59.16 204 THR A C 1
ATOM 1652 O O . THR A 1 204 ? 22.288 6.672 4.971 1.00 59.16 204 THR A O 1
ATOM 1655 N N . SER A 1 205 ? 23.194 4.662 5.263 1.00 56.81 205 SER A N 1
ATOM 1656 C CA . SER A 1 205 ? 23.214 4.753 6.729 1.00 56.81 205 SER A CA 1
ATOM 1657 C C . SER A 1 205 ? 24.640 4.983 7.230 1.00 56.81 205 SER A C 1
ATOM 1659 O O . SER A 1 205 ? 25.220 4.106 7.874 1.00 56.81 205 SER A O 1
ATOM 1661 N N . ASN A 1 206 ? 25.249 6.133 6.920 1.00 60.16 206 ASN A N 1
ATOM 1662 C CA . ASN A 1 206 ? 26.545 6.483 7.501 1.00 60.16 206 ASN A CA 1
ATOM 1663 C C . ASN A 1 206 ? 26.355 7.282 8.797 1.00 60.16 206 ASN A C 1
ATOM 1665 O O . ASN A 1 2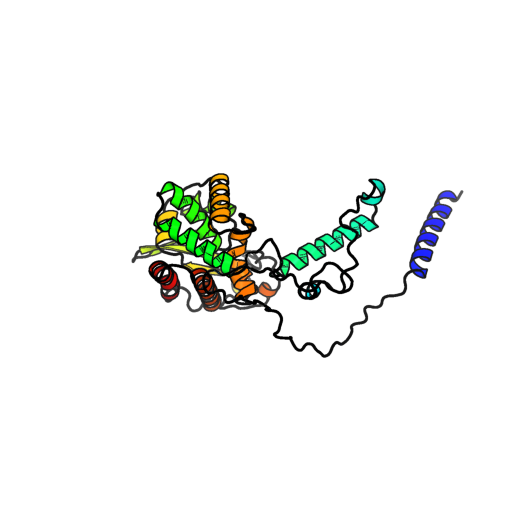06 ? 26.344 8.510 8.807 1.00 60.16 206 ASN A O 1
ATOM 1669 N N . ARG A 1 207 ? 26.183 6.548 9.903 1.00 60.75 207 ARG A N 1
ATOM 1670 C CA . ARG A 1 207 ? 25.876 7.086 11.244 1.00 60.75 207 ARG A CA 1
ATOM 1671 C C . ARG A 1 207 ? 27.103 7.195 12.154 1.00 60.75 207 ARG A C 1
ATOM 1673 O O . ARG A 1 207 ? 26.978 7.207 13.376 1.00 60.75 207 ARG A O 1
ATOM 1680 N N . ARG A 1 208 ? 28.311 7.185 11.584 1.00 71.69 208 ARG A N 1
ATOM 1681 C CA . ARG A 1 208 ? 29.552 7.217 12.368 1.00 71.69 208 ARG A CA 1
ATOM 1682 C C . ARG A 1 208 ? 29.672 8.566 13.080 1.00 71.69 208 ARG A C 1
ATOM 1684 O O . ARG A 1 208 ? 29.818 9.596 12.431 1.00 71.69 208 ARG A O 1
ATOM 1691 N N . SER A 1 209 ? 29.667 8.537 14.410 1.00 66.06 209 SER A N 1
ATOM 1692 C CA . SER A 1 209 ? 29.676 9.728 15.274 1.00 66.06 209 SER A CA 1
ATOM 1693 C C . SER A 1 209 ? 30.894 10.640 15.093 1.00 66.06 209 SER A C 1
ATOM 1695 O O . SER A 1 209 ? 30.809 11.826 15.388 1.00 66.06 209 SER A O 1
ATOM 1697 N N . HIS A 1 210 ? 32.013 10.115 14.582 1.00 76.25 210 HIS A N 1
ATOM 1698 C CA . HIS A 1 210 ? 33.230 10.889 14.305 1.00 76.25 210 HIS A CA 1
ATOM 1699 C C . HIS A 1 210 ? 33.191 11.664 12.978 1.00 76.25 210 HIS A C 1
ATOM 1701 O O . HIS A 1 210 ? 34.128 12.402 12.676 1.00 76.25 210 HIS A O 1
ATOM 1707 N N . LEU A 1 211 ? 32.161 11.477 12.148 1.00 70.31 211 LEU A N 1
ATOM 1708 C CA . LEU A 1 211 ? 31.999 12.253 10.922 1.00 70.31 211 LEU A CA 1
ATOM 1709 C C . LEU A 1 211 ? 31.417 13.628 11.240 1.00 70.31 211 LEU A C 1
ATOM 1711 O O . LEU A 1 211 ? 30.556 13.762 12.108 1.00 70.31 211 LEU A O 1
ATOM 1715 N N . LEU A 1 212 ? 31.863 14.638 10.490 1.00 70.81 212 LEU A N 1
ATOM 1716 C CA . LEU A 1 212 ? 31.290 15.983 10.535 1.00 70.81 212 LEU A CA 1
ATOM 1717 C C . LEU A 1 212 ? 29.774 15.919 10.266 1.00 70.81 212 LEU A C 1
ATOM 1719 O O . LEU A 1 212 ? 29.371 15.116 9.424 1.00 70.81 212 LEU A O 1
ATOM 1723 N N . PRO A 1 213 ? 28.942 16.772 10.896 1.00 67.00 213 PRO A N 1
ATOM 1724 C CA . PRO A 1 213 ? 27.482 16.714 10.762 1.00 67.00 213 PRO A CA 1
ATOM 1725 C C . PRO A 1 213 ? 26.982 16.705 9.310 1.00 67.00 213 PRO A C 1
ATOM 1727 O O . PRO A 1 213 ? 26.119 15.918 8.961 1.00 67.00 213 PRO A O 1
ATOM 1730 N N . HIS A 1 214 ? 27.602 17.487 8.421 1.00 65.19 214 HIS A N 1
ATOM 1731 C CA . HIS A 1 214 ? 27.250 17.524 6.993 1.00 65.19 214 HIS A CA 1
ATOM 1732 C C . HIS A 1 214 ? 27.673 16.272 6.192 1.00 65.19 214 HIS A C 1
ATOM 1734 O O . HIS A 1 214 ? 27.378 16.179 5.007 1.00 65.19 214 HIS A O 1
ATOM 1740 N N . ARG A 1 215 ? 28.421 15.340 6.802 1.00 60.38 215 ARG A N 1
ATOM 1741 C CA . ARG A 1 215 ? 28.810 14.032 6.238 1.00 60.38 215 ARG A CA 1
ATOM 1742 C C . ARG A 1 215 ? 28.072 12.867 6.899 1.00 60.38 215 ARG A C 1
ATOM 1744 O O . ARG A 1 215 ? 28.287 11.722 6.502 1.00 60.38 215 ARG A O 1
ATOM 1751 N N . GLN A 1 216 ? 27.276 13.138 7.934 1.00 63.06 216 GLN A N 1
ATOM 1752 C CA . GLN A 1 216 ? 26.406 12.142 8.541 1.00 63.06 216 GLN A CA 1
ATOM 1753 C C . GLN A 1 216 ? 25.139 12.034 7.696 1.00 63.06 216 GLN A C 1
ATOM 1755 O O . GLN A 1 216 ? 24.537 13.042 7.331 1.00 63.06 216 GLN A O 1
ATOM 1760 N N . SER A 1 217 ? 24.737 10.807 7.375 1.00 63.72 217 SER A N 1
ATOM 1761 C CA . SER A 1 217 ? 23.462 10.586 6.700 1.00 63.72 217 SER A CA 1
ATOM 1762 C C . SER A 1 217 ? 22.340 10.750 7.724 1.00 63.72 217 SER A C 1
ATOM 1764 O O . SER A 1 217 ? 22.319 10.037 8.733 1.00 63.72 217 SER A O 1
ATOM 1766 N N . HIS A 1 218 ? 21.417 11.675 7.472 1.00 63.19 218 HIS A N 1
ATOM 1767 C CA . HIS A 1 218 ? 20.216 11.839 8.282 1.00 63.19 218 HIS A CA 1
ATOM 1768 C C . HIS A 1 218 ? 19.038 11.115 7.637 1.00 63.19 218 HIS A C 1
ATOM 1770 O O . HIS A 1 218 ? 18.874 11.129 6.417 1.00 63.19 218 HIS A O 1
ATOM 1776 N N . ASP A 1 219 ? 18.224 10.486 8.479 1.00 67.88 219 ASP A N 1
ATOM 1777 C CA . ASP A 1 219 ? 16.995 9.846 8.046 1.00 67.88 219 ASP A CA 1
ATOM 1778 C C . ASP A 1 219 ? 15.985 10.936 7.653 1.00 67.88 219 ASP A C 1
ATOM 1780 O O . ASP A 1 219 ? 15.602 11.772 8.477 1.00 67.88 219 ASP A O 1
ATOM 1784 N N . ASN A 1 220 ? 15.565 10.942 6.387 1.00 74.44 220 ASN A N 1
ATOM 1785 C CA . ASN A 1 220 ? 14.553 11.874 5.909 1.00 74.44 220 ASN A CA 1
ATOM 1786 C C . ASN A 1 220 ? 13.174 11.244 6.112 1.00 74.44 220 ASN A C 1
ATOM 1788 O O . ASN A 1 220 ? 12.787 10.314 5.403 1.00 74.44 220 ASN A O 1
ATOM 1792 N N . GLU A 1 221 ? 12.442 11.749 7.102 1.00 78.44 221 GLU A N 1
ATOM 1793 C CA . GLU A 1 221 ? 11.078 11.324 7.402 1.00 78.44 221 GLU A CA 1
ATOM 1794 C C . GLU A 1 221 ? 10.068 12.357 6.900 1.00 78.44 221 GLU A C 1
ATOM 1796 O O . GLU A 1 221 ? 10.207 13.560 7.145 1.00 78.44 221 GLU A O 1
ATOM 1801 N N . PHE A 1 222 ? 9.024 11.876 6.233 1.00 82.81 222 PHE A N 1
ATOM 1802 C CA . PHE A 1 222 ? 7.822 12.651 5.953 1.00 82.81 222 PHE A CA 1
ATOM 1803 C C . PHE A 1 222 ? 6.590 11.875 6.410 1.00 82.81 222 PHE A C 1
ATOM 1805 O O . PHE A 1 222 ? 6.609 10.648 6.521 1.00 82.81 222 PHE A O 1
ATOM 1812 N N . LYS A 1 223 ? 5.519 12.611 6.704 1.00 84.88 223 LYS A N 1
ATOM 1813 C CA . LYS A 1 223 ? 4.304 12.068 7.304 1.00 84.88 223 LYS A CA 1
ATOM 1814 C C . LYS A 1 223 ? 3.112 12.322 6.401 1.00 84.88 223 LYS A C 1
ATOM 1816 O O . LYS A 1 223 ? 2.958 13.425 5.888 1.00 84.88 223 LYS A O 1
ATOM 1821 N N . LEU A 1 224 ? 2.280 11.303 6.230 1.00 85.06 224 LEU A N 1
ATOM 1822 C CA . LEU A 1 224 ? 1.051 11.360 5.451 1.00 85.06 224 LEU A CA 1
ATOM 1823 C C . LEU A 1 224 ? -0.151 11.128 6.377 1.00 85.06 224 LEU A C 1
ATOM 1825 O O . LEU A 1 224 ? -0.138 10.172 7.158 1.00 85.06 224 LEU A O 1
ATOM 1829 N N . PRO A 1 225 ? -1.183 11.982 6.333 1.00 82.44 225 PRO A N 1
ATOM 1830 C CA . PRO A 1 225 ? -2.317 11.862 7.240 1.00 82.44 225 PRO A CA 1
ATOM 1831 C C . PRO A 1 225 ? -3.210 10.666 6.884 1.00 82.44 225 PRO A C 1
ATOM 1833 O O . PRO A 1 225 ? -3.312 10.259 5.721 1.00 82.44 225 PRO A O 1
ATOM 1836 N N . LEU A 1 226 ? -3.896 10.135 7.900 1.00 85.00 226 LEU A N 1
ATOM 1837 C CA . LEU A 1 226 ? -4.879 9.057 7.767 1.00 85.00 226 LEU A CA 1
ATOM 1838 C C . LEU A 1 226 ? -6.313 9.554 8.027 1.00 85.00 226 LEU A C 1
ATOM 1840 O O . LEU A 1 226 ? -6.498 10.504 8.785 1.00 85.00 226 LEU A O 1
ATOM 1844 N N . PRO A 1 227 ? -7.350 8.916 7.458 1.00 86.50 227 PRO A N 1
ATOM 1845 C CA . PRO A 1 227 ? -8.749 9.298 7.685 1.00 86.50 227 PRO A CA 1
ATOM 1846 C C . PRO A 1 227 ? -9.182 9.120 9.145 1.00 86.50 227 PRO A C 1
ATOM 1848 O O . PRO A 1 227 ? -8.879 8.094 9.755 1.00 86.50 227 PRO A O 1
ATOM 1851 N N . ALA A 1 228 ? -9.943 10.070 9.696 1.00 84.31 228 ALA A N 1
ATOM 1852 C CA . ALA A 1 228 ? -10.316 10.093 11.114 1.00 84.31 228 ALA A CA 1
ATOM 1853 C C . ALA A 1 228 ? -11.059 8.824 11.577 1.00 84.31 228 ALA A C 1
ATOM 1855 O O . ALA A 1 228 ? -10.745 8.283 12.639 1.00 84.31 228 ALA A O 1
ATOM 1856 N N . ARG A 1 229 ? -11.988 8.278 10.775 1.00 87.19 229 ARG A N 1
ATOM 1857 C CA . ARG A 1 229 ? -12.664 7.016 11.131 1.00 87.19 229 ARG A CA 1
ATOM 1858 C C . ARG A 1 229 ? -11.706 5.833 11.206 1.00 87.19 229 ARG A C 1
ATOM 1860 O O . ARG A 1 229 ? -11.900 4.948 12.037 1.00 87.19 229 ARG A O 1
ATOM 1867 N N . LEU A 1 230 ? -10.683 5.808 10.353 1.00 89.19 230 LEU A N 1
ATOM 1868 C CA . LEU A 1 230 ? -9.653 4.773 10.392 1.00 89.19 230 LEU A CA 1
ATOM 1869 C C . LEU A 1 230 ? -8.786 4.930 11.646 1.00 89.19 230 LEU A C 1
ATOM 1871 O O . LEU A 1 230 ? -8.521 3.940 12.328 1.00 89.19 230 LEU A O 1
ATOM 1875 N N . GLN A 1 231 ? -8.428 6.173 11.992 1.00 88.31 231 GLN A N 1
ATOM 1876 C CA . GLN A 1 231 ? -7.668 6.500 13.202 1.00 88.31 231 GLN A CA 1
ATOM 1877 C C . GLN A 1 231 ? -8.356 5.985 14.478 1.00 88.31 231 GLN A C 1
ATOM 1879 O O . GLN A 1 231 ? -7.707 5.355 15.311 1.00 88.31 231 GLN A O 1
ATOM 1884 N N . ALA A 1 232 ? -9.677 6.153 14.588 1.00 86.44 232 ALA A N 1
ATOM 1885 C CA . ALA A 1 232 ? -10.455 5.683 15.739 1.00 86.44 232 ALA A CA 1
ATOM 1886 C C . ALA A 1 232 ? -10.406 4.153 15.940 1.00 86.44 232 ALA A C 1
ATOM 1888 O O . ALA A 1 232 ? -10.566 3.656 17.054 1.00 86.44 232 ALA A O 1
ATOM 1889 N N . VAL A 1 233 ? -10.190 3.375 14.873 1.00 89.88 233 VAL A N 1
ATOM 1890 C CA . VAL A 1 233 ? -10.093 1.908 14.967 1.00 89.88 233 VAL A CA 1
ATOM 1891 C C . VAL A 1 233 ? -8.681 1.472 15.354 1.00 89.88 233 VAL A C 1
ATOM 1893 O O . VAL A 1 233 ? -8.534 0.578 16.187 1.00 89.88 233 VAL A O 1
ATOM 1896 N N . ILE A 1 234 ? -7.655 2.105 14.776 1.00 88.94 234 ILE A N 1
ATOM 1897 C CA . ILE A 1 234 ? -6.232 1.761 14.975 1.00 88.94 234 ILE A CA 1
ATOM 1898 C C . ILE A 1 234 ? -5.629 2.338 16.258 1.00 88.94 234 ILE A C 1
ATOM 1900 O O . ILE A 1 234 ? -4.484 2.021 16.599 1.00 88.94 234 ILE A O 1
ATOM 1904 N N . GLU A 1 235 ? -6.386 3.177 16.964 1.00 85.56 235 GLU A N 1
ATOM 1905 C CA . GLU A 1 235 ? -5.968 3.752 18.235 1.00 85.56 235 GLU A CA 1
ATOM 1906 C C . GLU A 1 235 ? -5.616 2.666 19.253 1.00 85.56 235 GLU A C 1
ATOM 1908 O O . GLU A 1 235 ? -4.579 2.727 19.914 1.00 85.56 235 GLU A O 1
ATOM 1913 N N . ASN A 1 236 ? -6.455 1.638 19.339 1.00 85.06 236 ASN A N 1
ATOM 1914 C CA . ASN A 1 236 ? -6.218 0.505 20.214 1.00 85.06 236 ASN A CA 1
ATOM 1915 C C . ASN A 1 236 ? -5.451 -0.586 19.473 1.00 85.06 236 ASN A C 1
ATOM 1917 O O . ASN A 1 236 ? -5.684 -0.846 18.294 1.00 85.06 236 ASN A O 1
ATOM 1921 N N . LYS A 1 237 ? -4.547 -1.259 20.184 1.00 90.69 237 LYS A N 1
ATOM 1922 C CA . LYS A 1 237 ? -3.873 -2.454 19.679 1.00 90.69 237 LYS A CA 1
ATOM 1923 C C . LYS A 1 237 ? -4.892 -3.561 19.429 1.00 90.69 237 LYS A C 1
ATOM 1925 O O . LYS A 1 237 ? -5.745 -3.843 20.274 1.00 90.69 237 LYS A O 1
ATOM 1930 N N . PHE A 1 238 ? -4.776 -4.214 18.282 1.00 92.38 238 PHE A N 1
ATOM 1931 C CA . PHE A 1 238 ? -5.552 -5.400 17.964 1.00 92.38 238 PHE A CA 1
ATOM 1932 C C . PHE A 1 238 ? -4.779 -6.300 17.007 1.00 92.38 238 PHE A C 1
ATOM 1934 O O . PHE A 1 238 ? -3.887 -5.854 16.295 1.00 92.38 238 PHE A O 1
ATOM 1941 N N . SER A 1 239 ? -5.143 -7.576 16.990 1.00 91.06 239 SER A N 1
ATOM 1942 C CA . SER A 1 239 ? -4.634 -8.546 16.027 1.00 91.06 239 SER A CA 1
ATOM 1943 C C . SER A 1 239 ? -5.797 -9.049 15.176 1.00 91.06 239 SER A C 1
ATOM 1945 O O . SER A 1 239 ? -6.933 -9.119 15.657 1.00 91.06 239 SER A O 1
ATOM 1947 N N . VAL A 1 240 ? -5.507 -9.321 13.910 1.00 92.12 240 VAL A N 1
ATOM 1948 C CA . VAL A 1 240 ? -6.422 -9.876 12.910 1.00 92.12 240 VAL A CA 1
ATOM 1949 C C . VAL A 1 240 ? -5.732 -11.092 12.317 1.00 92.12 240 VAL A C 1
ATOM 1951 O O . VAL A 1 240 ? -4.529 -11.040 12.060 1.00 92.12 240 VAL A O 1
ATOM 1954 N N . ASP A 1 241 ? -6.484 -12.165 12.107 1.00 92.25 241 ASP A N 1
ATOM 1955 C CA . ASP A 1 241 ? -5.962 -13.347 11.434 1.00 92.25 241 ASP A CA 1
ATOM 1956 C C . ASP A 1 241 ? -5.857 -13.101 9.918 1.00 92.25 241 ASP A C 1
ATOM 1958 O O . ASP A 1 241 ? -6.731 -12.484 9.302 1.00 92.25 241 ASP A O 1
ATOM 1962 N N . GLY A 1 242 ? -4.784 -13.588 9.295 1.00 90.38 242 GLY A N 1
ATOM 1963 C CA . GLY A 1 242 ? -4.604 -13.504 7.846 1.00 90.38 242 GLY A CA 1
ATOM 1964 C C . GLY A 1 242 ? -5.671 -14.284 7.073 1.00 90.38 242 GLY A C 1
ATOM 1965 O O . GLY A 1 242 ? -6.021 -13.899 5.950 1.00 90.38 242 GLY A O 1
ATOM 1966 N N . ASP A 1 243 ? -6.225 -15.331 7.683 1.00 92.56 243 ASP A N 1
ATOM 1967 C CA . ASP A 1 243 ? -7.310 -16.118 7.100 1.00 92.56 243 ASP A CA 1
ATOM 1968 C C . ASP A 1 243 ? -8.619 -15.315 7.062 1.00 92.56 243 ASP A C 1
ATOM 1970 O O . ASP A 1 243 ? -9.268 -15.273 6.016 1.00 92.56 243 ASP A O 1
ATOM 1974 N N . GLU A 1 244 ? -8.935 -14.544 8.114 1.00 93.44 244 GLU A N 1
ATOM 1975 C CA . GLU A 1 244 ? -10.093 -13.630 8.128 1.00 93.44 244 GLU A CA 1
ATOM 1976 C C . GLU A 1 244 ? -10.000 -12.592 6.994 1.00 93.44 244 GLU A C 1
ATOM 1978 O O . GLU A 1 244 ? -10.994 -12.279 6.334 1.00 93.44 244 GLU A O 1
ATOM 1983 N N . VAL A 1 245 ? -8.798 -12.069 6.714 1.00 94.19 245 VAL A N 1
ATOM 1984 C CA . VAL A 1 245 ? -8.589 -11.156 5.576 1.00 94.19 245 VAL A CA 1
ATOM 1985 C C . VAL A 1 245 ? -8.832 -11.875 4.250 1.00 94.19 245 VAL A C 1
ATOM 1987 O O . VAL A 1 245 ? -9.493 -11.332 3.364 1.00 94.19 245 VAL A O 1
ATOM 1990 N N . SER A 1 246 ? -8.329 -13.100 4.109 1.00 94.31 246 SER A N 1
ATOM 1991 C CA . SER A 1 246 ? -8.465 -13.890 2.883 1.00 94.31 246 SER A CA 1
ATOM 1992 C C . SER A 1 246 ? -9.926 -14.255 2.594 1.00 94.31 246 SER A C 1
ATOM 1994 O O . SER A 1 246 ? -10.363 -14.156 1.446 1.00 94.31 246 SER A O 1
ATOM 1996 N N . GLU A 1 247 ? -10.704 -14.586 3.625 1.00 95.06 247 GLU A N 1
ATOM 1997 C CA . GLU A 1 247 ? -12.151 -14.810 3.532 1.00 95.06 247 GLU A CA 1
ATOM 1998 C C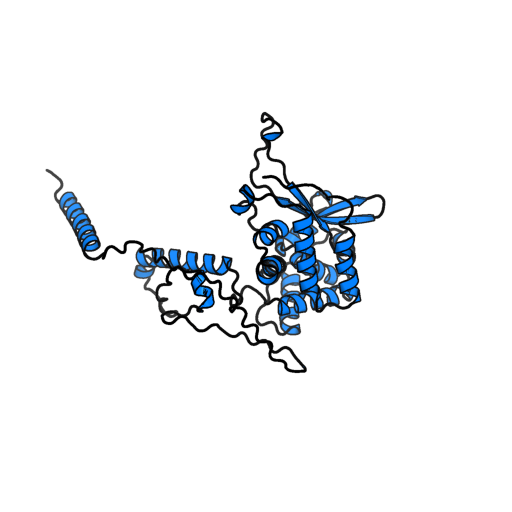 . GLU A 1 247 ? -12.897 -13.544 3.097 1.00 95.06 247 GLU A C 1
ATOM 2000 O O . GLU A 1 247 ? -13.722 -13.581 2.176 1.00 95.06 247 GLU A O 1
ATOM 2005 N N . VAL A 1 248 ? -12.570 -12.392 3.697 1.00 95.56 248 VAL A N 1
ATOM 2006 C CA . VAL A 1 248 ? -13.158 -11.106 3.301 1.00 95.56 248 VAL A CA 1
ATOM 2007 C C . VAL A 1 248 ? -12.824 -10.785 1.845 1.00 95.56 248 VAL A C 1
ATOM 2009 O O . VAL A 1 248 ? -13.722 -10.405 1.091 1.00 95.56 248 VAL A O 1
ATOM 2012 N N . LEU A 1 249 ? -11.583 -10.991 1.402 1.00 95.38 249 LEU A N 1
ATOM 2013 C CA . LEU A 1 249 ? -11.203 -10.786 0.003 1.00 95.38 249 LEU A CA 1
ATOM 2014 C C . LEU A 1 249 ? -11.931 -11.745 -0.944 1.00 95.38 249 LEU A C 1
ATOM 2016 O O . LEU A 1 249 ? -12.382 -11.312 -2.003 1.00 95.38 249 LEU A O 1
ATOM 2020 N N . ALA A 1 250 ? -12.114 -13.013 -0.571 1.00 94.81 250 ALA A N 1
ATOM 2021 C CA . ALA A 1 250 ? -12.905 -13.952 -1.364 1.00 94.81 250 ALA A CA 1
ATOM 2022 C C . ALA A 1 250 ? -14.361 -13.479 -1.508 1.00 94.81 250 ALA A C 1
ATOM 2024 O O . ALA A 1 250 ? -14.913 -13.508 -2.609 1.00 94.81 250 ALA A O 1
ATOM 2025 N N . SER A 1 251 ? -14.959 -12.959 -0.431 1.00 94.94 251 SER A N 1
ATOM 2026 C CA . SER A 1 251 ? -16.317 -12.405 -0.471 1.00 94.94 251 SER A CA 1
ATOM 2027 C C . SER A 1 251 ? -16.417 -11.154 -1.355 1.00 94.94 251 SER A C 1
ATOM 2029 O O . SER A 1 251 ? -17.333 -11.045 -2.170 1.00 94.94 251 SER A O 1
ATOM 2031 N N . LEU A 1 252 ? -15.448 -10.237 -1.260 1.00 94.94 252 LEU A N 1
ATOM 2032 C CA . LEU A 1 252 ? -15.397 -9.013 -2.063 1.00 94.94 252 LEU A CA 1
ATOM 2033 C C . LEU A 1 252 ? -15.181 -9.318 -3.543 1.00 94.94 252 LEU A C 1
ATOM 2035 O O . LEU A 1 252 ? -15.774 -8.658 -4.391 1.00 94.94 252 LEU A O 1
ATOM 2039 N N . LYS A 1 253 ? -14.375 -10.340 -3.854 1.00 93.81 253 LYS A N 1
ATOM 2040 C CA . LYS A 1 253 ? -14.160 -10.811 -5.223 1.00 93.81 253 LYS A CA 1
ATOM 2041 C C . LYS A 1 253 ? -15.484 -11.179 -5.889 1.00 93.81 253 LYS A C 1
ATOM 2043 O O . LYS A 1 253 ? -15.720 -10.763 -7.016 1.00 93.81 253 LYS A O 1
ATOM 2048 N N . VAL A 1 254 ? -16.326 -11.943 -5.189 1.00 93.56 254 VAL A N 1
ATOM 2049 C CA . VAL A 1 254 ? -17.640 -12.370 -5.694 1.00 93.56 254 VAL A CA 1
ATOM 2050 C C . VAL A 1 254 ? -18.594 -11.181 -5.793 1.00 93.56 254 VAL A C 1
ATOM 2052 O O . VAL A 1 254 ? -19.219 -11.003 -6.828 1.00 93.56 254 VAL A O 1
ATOM 2055 N N . GLN A 1 255 ? -18.667 -10.335 -4.759 1.00 92.62 255 GLN A N 1
ATOM 2056 C CA . GLN A 1 255 ? -19.575 -9.177 -4.738 1.00 92.62 255 GLN A CA 1
ATOM 2057 C C . GLN A 1 255 ? -19.302 -8.148 -5.839 1.00 92.62 255 GLN A C 1
ATOM 2059 O O . GLN A 1 255 ? -20.221 -7.457 -6.260 1.00 92.62 255 GLN A O 1
ATOM 2064 N N . LEU A 1 256 ? -18.042 -7.998 -6.243 1.00 90.88 256 LEU A N 1
ATOM 2065 C CA . LEU A 1 256 ? -17.610 -7.028 -7.251 1.00 90.88 256 LEU A CA 1
ATOM 2066 C C . LEU A 1 256 ? -17.316 -7.679 -8.608 1.00 90.88 256 LEU A C 1
ATOM 2068 O O . LEU A 1 256 ? -16.740 -7.024 -9.474 1.00 90.88 256 LEU A O 1
ATOM 2072 N N . GLU A 1 257 ? -17.628 -8.970 -8.754 1.00 89.88 257 GLU A N 1
ATOM 2073 C CA . GLU A 1 257 ? -17.387 -9.761 -9.967 1.00 89.88 257 GLU A CA 1
ATOM 2074 C C . GLU A 1 257 ? -15.952 -9.620 -10.507 1.00 89.88 257 GLU A C 1
ATOM 2076 O O . GLU A 1 257 ? -15.685 -9.563 -11.710 1.00 89.88 257 GLU A O 1
ATOM 2081 N N . LEU A 1 258 ? -14.979 -9.545 -9.595 1.00 85.50 258 LEU A N 1
ATOM 2082 C CA . LEU A 1 258 ? -13.584 -9.356 -9.970 1.00 85.50 258 LEU A CA 1
ATOM 2083 C C . LEU A 1 258 ? -12.990 -10.682 -10.468 1.00 85.50 258 LEU A C 1
ATOM 2085 O O . LEU A 1 258 ? -13.084 -11.701 -9.775 1.00 85.50 258 LEU A O 1
ATOM 2089 N N . PRO A 1 259 ? -12.284 -10.692 -11.617 1.00 81.69 259 PRO A N 1
ATOM 2090 C CA . PRO A 1 259 ? -11.705 -11.921 -12.163 1.00 81.69 259 PRO A CA 1
ATOM 2091 C C . PRO A 1 259 ? -10.659 -12.523 -11.211 1.00 81.69 259 PRO A C 1
ATOM 2093 O O . PRO A 1 259 ? -10.605 -13.736 -10.983 1.00 81.69 259 PRO A O 1
ATOM 2096 N N . VAL A 1 260 ? -9.864 -11.655 -10.584 1.00 86.19 260 VAL A N 1
ATOM 2097 C CA . VAL A 1 260 ? -8.818 -11.989 -9.616 1.00 86.19 260 VAL A CA 1
ATOM 2098 C C . VAL A 1 260 ? -8.831 -10.972 -8.478 1.00 86.19 260 VAL A C 1
ATOM 2100 O O . VAL A 1 260 ? -9.064 -9.788 -8.703 1.00 86.19 260 VAL A O 1
ATOM 2103 N N . LEU A 1 261 ? -8.608 -11.440 -7.251 1.00 90.69 261 LEU A N 1
ATOM 2104 C CA . LEU A 1 261 ? -8.388 -10.606 -6.072 1.00 90.69 261 LEU A CA 1
ATOM 2105 C C . LEU A 1 261 ? -7.627 -11.438 -5.037 1.00 90.69 261 LEU A C 1
ATOM 2107 O O . LEU A 1 261 ? -7.956 -12.599 -4.804 1.00 90.69 261 LEU A O 1
ATOM 2111 N N . SER A 1 262 ? -6.584 -10.861 -4.454 1.00 91.06 262 SER A N 1
ATOM 2112 C CA . SER A 1 262 ? -5.738 -11.486 -3.432 1.00 91.06 262 SER A CA 1
ATOM 2113 C C . SER A 1 262 ? -4.974 -10.401 -2.675 1.00 91.06 262 SER A C 1
ATOM 2115 O O . SER A 1 262 ? -4.954 -9.253 -3.124 1.00 91.06 262 SER A O 1
ATOM 2117 N N . ASN A 1 263 ? -4.291 -10.765 -1.585 1.00 91.50 263 ASN A N 1
ATOM 2118 C CA . ASN A 1 263 ? -3.456 -9.835 -0.810 1.00 91.50 263 ASN A CA 1
ATOM 2119 C C . ASN A 1 263 ? -2.477 -9.049 -1.695 1.00 91.50 263 ASN A C 1
ATOM 2121 O O . ASN A 1 263 ? -2.369 -7.840 -1.554 1.00 91.50 263 ASN A O 1
ATOM 2125 N N . GLN A 1 264 ? -1.865 -9.699 -2.691 1.00 89.50 264 GLN A N 1
ATOM 2126 C CA . GLN A 1 264 ? -0.934 -9.039 -3.611 1.00 89.50 264 GLN A CA 1
ATOM 2127 C C . GLN A 1 264 ? -1.561 -7.847 -4.354 1.00 89.50 264 GLN A C 1
ATOM 2129 O O . GLN A 1 264 ? -0.881 -6.857 -4.613 1.00 89.50 264 GLN A O 1
ATOM 2134 N N . HIS A 1 265 ? -2.851 -7.926 -4.689 1.00 91.44 265 HIS A N 1
ATOM 2135 C CA . HIS A 1 265 ? -3.549 -6.830 -5.357 1.00 91.44 265 HIS A CA 1
ATOM 2136 C C . HIS A 1 265 ? -3.773 -5.653 -4.406 1.00 91.44 265 HIS A C 1
ATOM 2138 O O . HIS A 1 265 ? -3.657 -4.508 -4.838 1.00 91.44 265 HIS A O 1
ATOM 2144 N N . ILE A 1 266 ? -4.066 -5.934 -3.132 1.00 94.44 266 ILE A N 1
ATOM 2145 C CA . ILE A 1 266 ? -4.217 -4.925 -2.076 1.00 94.44 266 ILE A CA 1
ATOM 2146 C C . ILE A 1 266 ? -2.876 -4.230 -1.831 1.00 94.44 266 ILE A C 1
ATOM 2148 O O . ILE A 1 266 ? -2.805 -3.005 -1.917 1.00 94.44 266 ILE A O 1
ATOM 2152 N N . ASP A 1 267 ? -1.811 -5.016 -1.650 1.00 90.88 267 ASP A N 1
ATOM 2153 C CA . ASP A 1 267 ? -0.443 -4.539 -1.434 1.00 90.88 267 ASP A CA 1
ATOM 2154 C C . ASP A 1 267 ? 0.010 -3.592 -2.563 1.00 90.88 267 ASP A C 1
ATOM 2156 O O . ASP A 1 267 ? 0.637 -2.564 -2.321 1.00 90.88 267 ASP A O 1
ATOM 2160 N N . ALA A 1 268 ? -0.334 -3.920 -3.814 1.00 88.38 268 ALA A N 1
ATOM 2161 C CA . ALA A 1 268 ? 0.068 -3.157 -4.993 1.00 88.38 268 ALA A CA 1
ATOM 2162 C C . ALA A 1 268 ? -0.823 -1.939 -5.302 1.00 88.38 268 ALA A C 1
ATOM 2164 O O . ALA A 1 268 ? -0.503 -1.191 -6.226 1.00 88.38 268 ALA A O 1
ATOM 2165 N N . CYS A 1 269 ? -1.930 -1.731 -4.579 1.00 92.69 269 CYS A N 1
ATOM 2166 C CA . CYS A 1 269 ? -2.966 -0.754 -4.927 1.00 92.69 269 CYS A CA 1
ATOM 2167 C C . CYS A 1 269 ? -2.415 0.671 -5.090 1.00 92.69 269 CYS A C 1
ATOM 2169 O O . CYS A 1 269 ? -2.414 1.213 -6.197 1.00 92.69 269 CYS A O 1
ATOM 2171 N N . LEU A 1 270 ? -1.905 1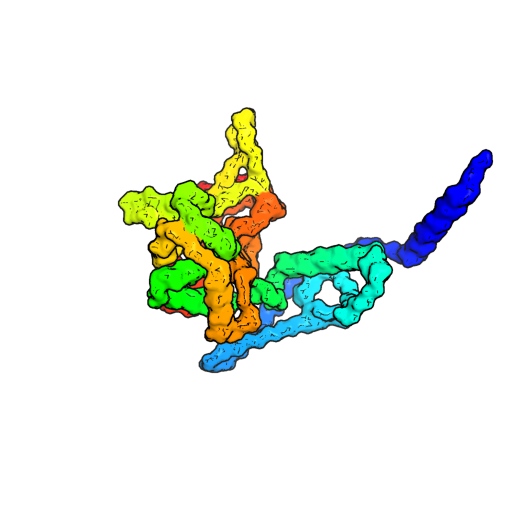.269 -4.007 1.00 93.12 270 LEU A N 1
ATOM 2172 C CA . LEU A 1 270 ? -1.418 2.652 -4.029 1.00 93.12 270 LEU A CA 1
ATOM 2173 C C . LEU A 1 270 ? -0.257 2.837 -5.008 1.00 93.12 270 LEU A C 1
ATOM 2175 O O . LEU A 1 270 ? -0.227 3.807 -5.764 1.00 93.12 270 LEU A O 1
ATOM 2179 N N . TYR A 1 271 ? 0.670 1.876 -5.015 1.00 90.94 271 TYR A N 1
ATOM 2180 C CA . TYR A 1 271 ? 1.823 1.878 -5.908 1.00 90.94 271 TYR A CA 1
ATOM 2181 C C . TYR A 1 271 ? 1.389 1.957 -7.373 1.00 90.94 271 TYR A C 1
ATOM 2183 O O . TYR A 1 271 ? 1.854 2.815 -8.120 1.00 90.94 271 TYR A O 1
ATOM 2191 N N . THR A 1 272 ? 0.459 1.085 -7.767 1.00 88.19 272 THR A N 1
ATOM 2192 C CA . THR A 1 272 ? -0.022 0.980 -9.147 1.00 88.19 272 THR A CA 1
ATOM 2193 C C . THR A 1 272 ? -0.766 2.243 -9.565 1.00 88.19 272 THR A C 1
ATOM 2195 O O . THR A 1 272 ? -0.547 2.728 -10.670 1.00 88.19 272 THR A O 1
ATOM 2198 N N . VAL A 1 273 ? -1.589 2.828 -8.687 1.00 91.31 273 VAL A N 1
ATOM 2199 C CA . VAL A 1 273 ? -2.303 4.081 -8.987 1.00 91.31 273 VAL A CA 1
ATOM 2200 C C . VAL A 1 273 ? -1.325 5.237 -9.211 1.00 91.31 273 VAL A C 1
ATOM 2202 O O . VAL A 1 273 ? -1.417 5.924 -10.227 1.00 91.31 273 VAL A O 1
ATOM 2205 N N . ILE A 1 274 ? -0.350 5.434 -8.318 1.00 92.06 274 ILE A N 1
ATOM 2206 C CA . ILE A 1 274 ? 0.631 6.521 -8.467 1.00 92.06 274 ILE A CA 1
ATOM 2207 C C . ILE A 1 274 ? 1.496 6.298 -9.715 1.00 92.06 274 ILE A C 1
ATOM 2209 O O . ILE A 1 274 ? 1.692 7.208 -10.520 1.00 92.06 274 ILE A O 1
ATOM 2213 N N . LYS A 1 275 ? 1.996 5.077 -9.908 1.00 87.75 275 LYS A N 1
ATOM 2214 C CA . LYS A 1 275 ? 2.895 4.762 -11.016 1.00 87.75 275 LYS A CA 1
ATOM 2215 C C . LYS A 1 275 ? 2.208 4.834 -12.376 1.00 87.75 275 LYS A C 1
ATOM 2217 O O . LYS A 1 275 ? 2.749 5.451 -13.285 1.00 87.75 275 LYS A O 1
ATOM 2222 N N . ASN A 1 276 ? 1.044 4.204 -12.527 1.00 84.56 276 ASN A N 1
ATOM 2223 C CA . ASN A 1 276 ? 0.419 4.013 -13.836 1.00 84.56 276 ASN A CA 1
ATOM 2224 C C . ASN A 1 276 ? -0.578 5.121 -14.190 1.00 84.56 276 ASN A C 1
ATOM 2226 O O . ASN A 1 276 ? -0.706 5.460 -15.363 1.00 84.56 276 ASN A O 1
ATOM 2230 N N . GLU A 1 277 ? -1.294 5.686 -13.218 1.00 87.44 277 GLU A N 1
ATOM 2231 C CA . GLU A 1 277 ? -2.326 6.692 -13.506 1.00 87.44 277 GLU A CA 1
ATOM 2232 C C . GLU A 1 277 ? -1.796 8.119 -13.302 1.00 87.44 277 GLU A C 1
ATOM 2234 O O . GLU A 1 277 ? -2.130 8.999 -14.090 1.00 87.44 277 GLU A O 1
ATOM 2239 N N . LEU A 1 278 ? -0.906 8.346 -12.324 1.00 88.50 278 LEU A N 1
ATOM 2240 C CA . LEU A 1 278 ? -0.235 9.647 -12.152 1.00 88.50 278 LEU A CA 1
ATOM 2241 C C . LEU A 1 278 ? 1.112 9.753 -12.881 1.00 88.50 278 LEU A C 1
ATOM 2243 O O . LEU A 1 278 ? 1.622 10.858 -13.022 1.00 88.50 278 LEU A O 1
ATOM 2247 N N . GLN A 1 279 ? 1.672 8.640 -13.371 1.00 87.06 279 GLN A N 1
ATOM 2248 C CA . GLN A 1 279 ? 2.973 8.593 -14.062 1.00 87.06 279 GLN A CA 1
ATOM 2249 C C . GLN A 1 279 ? 4.169 9.017 -13.183 1.00 87.06 279 GLN A C 1
ATOM 2251 O O . GLN A 1 279 ? 5.232 9.371 -13.688 1.00 87.06 279 GLN A O 1
ATOM 2256 N N . GLU A 1 280 ? 4.035 8.909 -11.857 1.00 88.38 280 GLU A N 1
ATOM 2257 C CA . GLU A 1 280 ? 5.035 9.351 -10.875 1.00 88.38 280 GLU A CA 1
ATOM 2258 C C . GLU A 1 280 ? 5.737 8.153 -10.210 1.00 88.38 280 GLU A C 1
ATOM 2260 O O . GLU A 1 280 ? 5.587 7.885 -9.017 1.00 88.38 280 GLU A O 1
ATOM 2265 N N . SER A 1 281 ? 6.511 7.390 -10.991 1.00 85.06 281 SER A N 1
ATOM 2266 C CA . SER A 1 281 ? 7.140 6.133 -10.528 1.00 85.06 281 SER A CA 1
ATOM 2267 C C . SER A 1 281 ? 8.017 6.310 -9.279 1.00 85.06 281 SER A C 1
ATOM 2269 O O . SER A 1 281 ? 7.939 5.510 -8.352 1.00 85.06 281 SER A O 1
ATOM 2271 N N . LEU A 1 282 ? 8.823 7.375 -9.229 1.00 84.25 282 LEU A N 1
ATOM 2272 C CA . LEU A 1 282 ? 9.713 7.638 -8.095 1.00 84.25 282 LEU A CA 1
ATOM 2273 C C . LEU A 1 282 ? 8.928 8.010 -6.830 1.00 84.25 282 LEU A C 1
ATOM 2275 O O . LEU A 1 282 ? 9.265 7.562 -5.736 1.00 84.25 282 LEU A O 1
ATOM 2279 N N . HIS A 1 283 ? 7.848 8.786 -6.970 1.00 88.81 283 HIS A N 1
ATOM 2280 C CA . HIS A 1 283 ? 6.972 9.083 -5.839 1.00 88.81 283 HIS A CA 1
ATOM 2281 C C . HIS A 1 283 ? 6.256 7.821 -5.348 1.00 88.81 283 HIS A C 1
ATOM 2283 O O . HIS A 1 283 ? 6.073 7.678 -4.142 1.00 88.81 283 HIS A O 1
ATOM 2289 N N . ALA A 1 284 ? 5.893 6.890 -6.239 1.00 88.50 284 ALA A N 1
ATOM 2290 C CA . ALA A 1 284 ? 5.299 5.611 -5.852 1.00 88.50 284 ALA A CA 1
ATOM 2291 C C . ALA A 1 284 ? 6.245 4.802 -4.947 1.00 88.50 284 ALA A C 1
ATOM 2293 O O . ALA A 1 284 ? 5.822 4.364 -3.874 1.00 88.50 284 ALA A O 1
ATOM 2294 N N . ASP A 1 285 ? 7.523 4.671 -5.323 1.00 85.56 285 ASP A N 1
ATOM 2295 C CA . ASP A 1 285 ? 8.549 4.009 -4.501 1.00 85.56 285 ASP A CA 1
ATOM 2296 C C . ASP A 1 285 ? 8.671 4.698 -3.122 1.00 85.56 285 ASP A C 1
ATOM 2298 O O . ASP A 1 285 ? 8.602 4.050 -2.076 1.00 85.56 285 ASP A O 1
ATOM 2302 N N . MET A 1 286 ? 8.778 6.034 -3.104 1.00 85.38 286 MET A N 1
ATOM 2303 C CA . MET A 1 286 ? 8.954 6.837 -1.883 1.00 85.38 286 MET A CA 1
ATOM 2304 C C . MET A 1 286 ? 7.752 6.792 -0.929 1.00 85.38 286 MET A C 1
ATOM 2306 O O . MET A 1 286 ? 7.935 6.703 0.284 1.00 85.38 286 MET A O 1
ATOM 2310 N N . ILE A 1 287 ? 6.529 6.884 -1.460 1.00 88.56 287 ILE A N 1
ATOM 2311 C CA . ILE A 1 287 ? 5.283 6.945 -0.678 1.00 88.56 287 ILE A CA 1
ATOM 2312 C C . ILE A 1 287 ? 4.926 5.576 -0.094 1.00 88.56 287 ILE A C 1
ATOM 2314 O O . ILE A 1 287 ? 4.450 5.510 1.038 1.00 88.56 287 ILE A O 1
ATOM 2318 N N . THR A 1 288 ? 5.163 4.497 -0.843 1.00 86.25 288 THR A N 1
ATOM 2319 C CA . THR A 1 288 ? 4.823 3.127 -0.414 1.00 86.25 288 THR A CA 1
ATOM 2320 C C . THR A 1 288 ? 5.951 2.434 0.353 1.00 86.25 288 THR A C 1
ATOM 2322 O O . THR A 1 288 ? 5.725 1.428 1.025 1.00 86.25 288 THR A O 1
ATOM 2325 N N . GLY A 1 289 ? 7.177 2.961 0.282 1.00 75.00 289 GLY A N 1
ATOM 2326 C CA . GLY A 1 289 ? 8.346 2.378 0.940 1.00 75.00 289 GLY A CA 1
ATOM 2327 C C . GLY A 1 289 ? 8.900 1.130 0.241 1.00 75.00 289 GLY A C 1
ATOM 2328 O O . GLY A 1 289 ? 9.765 0.455 0.806 1.00 75.00 289 GLY A O 1
ATOM 2329 N N . VAL A 1 290 ? 8.426 0.814 -0.968 1.00 65.88 290 VAL A N 1
ATOM 2330 C CA . VAL A 1 290 ? 8.891 -0.323 -1.774 1.00 65.88 290 VAL A CA 1
ATOM 2331 C C . VAL A 1 290 ? 10.252 0.008 -2.392 1.00 65.88 290 VAL A C 1
ATOM 2333 O O . VAL A 1 290 ? 10.396 1.008 -3.083 1.00 65.88 290 VAL A O 1
ATOM 2336 N N . ASP A 1 291 ? 11.264 -0.823 -2.119 1.00 55.38 291 ASP A N 1
ATOM 2337 C CA . ASP A 1 291 ? 12.601 -0.798 -2.748 1.00 55.38 291 ASP A CA 1
ATOM 2338 C C . ASP A 1 291 ? 13.363 0.540 -2.734 1.00 55.38 291 ASP A C 1
ATOM 2340 O O . ASP A 1 291 ? 14.366 0.718 -3.425 1.00 55.38 291 ASP A O 1
ATOM 2344 N N . VAL A 1 292 ? 12.981 1.453 -1.844 1.00 57.50 292 VAL A N 1
ATOM 2345 C CA . VAL A 1 292 ? 13.602 2.771 -1.653 1.00 57.50 292 VAL A CA 1
ATOM 2346 C C . VAL A 1 292 ? 15.129 2.695 -1.458 1.00 57.50 292 VAL A C 1
ATOM 2348 O O . VAL A 1 292 ? 15.870 3.566 -1.892 1.00 57.50 292 VAL A O 1
ATOM 2351 N N . LYS A 1 293 ? 15.651 1.625 -0.849 1.00 56.50 293 LYS A N 1
ATOM 2352 C CA . LYS A 1 293 ? 17.103 1.450 -0.631 1.00 56.50 293 LYS A CA 1
ATOM 2353 C C . LYS A 1 293 ? 17.883 1.042 -1.884 1.00 56.50 293 LYS A C 1
ATOM 2355 O O . LYS A 1 293 ? 19.109 1.087 -1.878 1.00 56.50 293 LYS A O 1
ATOM 2360 N N . HIS A 1 294 ? 17.190 0.592 -2.924 1.00 58.09 294 HIS A N 1
ATOM 2361 C CA . HIS A 1 294 ? 17.781 0.078 -4.159 1.00 58.09 294 HIS A CA 1
ATOM 2362 C C . HIS A 1 294 ? 17.369 0.888 -5.393 1.00 58.09 294 HIS A C 1
ATOM 2364 O O . HIS A 1 294 ? 17.890 0.642 -6.480 1.00 58.09 294 HIS A O 1
ATOM 2370 N N . SER A 1 295 ? 16.479 1.871 -5.233 1.00 63.69 295 SER A N 1
ATOM 2371 C CA . SER A 1 295 ? 16.093 2.786 -6.303 1.00 63.69 295 SER A CA 1
ATOM 2372 C C . SER A 1 295 ? 17.241 3.767 -6.567 1.00 63.69 295 SER A C 1
ATOM 2374 O O . SER A 1 295 ? 17.464 4.726 -5.827 1.00 63.69 295 SER A O 1
ATOM 2376 N N . SER A 1 296 ? 18.009 3.509 -7.630 1.00 59.06 296 SER A N 1
ATOM 2377 C CA . SER A 1 296 ? 19.155 4.333 -8.032 1.00 59.06 296 SER A CA 1
ATOM 2378 C C . SER A 1 296 ? 18.841 5.825 -8.234 1.00 59.06 296 SER A C 1
ATOM 2380 O O . SER A 1 296 ? 19.725 6.628 -7.936 1.00 59.06 296 SER A O 1
ATOM 2382 N N . PRO A 1 297 ? 17.636 6.249 -8.685 1.00 63.59 297 PRO A N 1
ATOM 2383 C CA . PRO A 1 297 ? 17.318 7.671 -8.805 1.00 63.59 297 PRO A CA 1
ATOM 2384 C C . PRO A 1 297 ? 17.347 8.412 -7.465 1.00 63.59 297 PRO A C 1
ATOM 2386 O O . PRO A 1 297 ? 17.740 9.575 -7.439 1.00 63.59 297 PRO A O 1
ATOM 2389 N N . LEU A 1 298 ? 17.031 7.742 -6.347 1.00 67.06 298 LEU A N 1
ATOM 2390 C CA . LEU A 1 298 ? 17.003 8.385 -5.031 1.00 67.06 298 LEU A CA 1
ATOM 2391 C C . LEU A 1 298 ? 18.368 8.898 -4.576 1.00 67.06 298 LEU A C 1
ATOM 2393 O O . LEU A 1 298 ? 18.414 9.790 -3.751 1.00 67.06 298 LEU A O 1
ATOM 2397 N N . TYR A 1 299 ? 19.481 8.413 -5.127 1.00 63.12 299 TYR A N 1
ATOM 2398 C CA . TYR A 1 299 ? 20.810 8.955 -4.814 1.00 63.12 299 TYR A CA 1
ATOM 2399 C C . TYR A 1 299 ? 21.063 10.339 -5.436 1.00 63.12 299 TYR A C 1
ATOM 2401 O O . TYR A 1 299 ? 22.043 10.990 -5.086 1.00 63.12 299 TYR A O 1
ATOM 2409 N N . TYR A 1 300 ? 20.215 10.786 -6.369 1.00 64.75 300 TYR A N 1
ATOM 2410 C CA . TYR A 1 300 ? 20.492 11.951 -7.216 1.00 64.75 300 TYR A CA 1
ATOM 2411 C C . TYR A 1 300 ? 19.327 12.951 -7.315 1.00 64.75 300 TYR A C 1
ATOM 2413 O O . TYR A 1 300 ? 19.433 13.932 -8.050 1.00 64.75 300 TYR A O 1
ATOM 2421 N N . THR A 1 301 ? 18.213 12.736 -6.605 1.00 68.88 301 THR A N 1
ATOM 2422 C CA . THR A 1 301 ? 16.980 13.528 -6.784 1.00 68.88 301 THR A CA 1
ATOM 2423 C C . THR A 1 301 ? 16.541 14.253 -5.517 1.00 68.88 301 THR A C 1
ATOM 2425 O O . THR A 1 301 ? 16.064 13.612 -4.592 1.00 68.88 301 THR A O 1
ATOM 2428 N N . SER A 1 302 ? 16.578 15.585 -5.473 1.00 72.94 302 SER A N 1
ATOM 2429 C CA . SER A 1 302 ? 15.947 16.322 -4.366 1.00 72.94 302 SER A CA 1
ATOM 2430 C C . SER A 1 302 ? 14.458 16.542 -4.640 1.00 72.94 302 SER A C 1
ATOM 2432 O O . SER A 1 302 ? 14.100 17.110 -5.670 1.00 72.94 302 SER A O 1
ATOM 2434 N N . ILE A 1 303 ? 13.596 16.094 -3.723 1.00 79.88 303 ILE A N 1
ATOM 2435 C CA . ILE A 1 303 ? 12.136 16.220 -3.836 1.00 79.88 303 ILE A CA 1
ATOM 2436 C C . ILE A 1 303 ? 11.601 16.928 -2.593 1.00 79.88 303 ILE A C 1
ATOM 2438 O O . ILE A 1 303 ? 11.970 16.620 -1.459 1.00 79.88 303 ILE A O 1
ATOM 2442 N N . GLU A 1 304 ? 10.728 17.908 -2.804 1.00 81.25 304 GLU A N 1
ATOM 2443 C CA . GLU A 1 304 ? 10.038 18.598 -1.717 1.00 81.25 304 GLU A CA 1
ATOM 2444 C C . GLU A 1 304 ? 8.926 17.711 -1.150 1.00 81.25 304 GLU A C 1
ATOM 2446 O O . GLU A 1 304 ? 8.140 17.132 -1.902 1.00 81.25 304 GLU A O 1
ATOM 2451 N N . THR A 1 305 ? 8.807 17.650 0.177 1.00 81.25 305 THR A N 1
ATOM 2452 C CA . THR A 1 305 ? 7.755 16.886 0.876 1.00 81.25 305 THR A CA 1
ATOM 2453 C C . THR A 1 305 ? 6.348 17.231 0.387 1.00 81.25 305 THR A C 1
ATOM 2455 O O . THR A 1 305 ? 5.527 16.340 0.189 1.00 81.25 305 THR A O 1
ATOM 2458 N N . ILE A 1 306 ? 6.096 18.507 0.084 1.00 83.19 306 ILE A N 1
ATOM 2459 C CA . ILE A 1 306 ? 4.823 18.992 -0.470 1.00 83.19 306 ILE A CA 1
ATOM 2460 C C . ILE A 1 306 ? 4.483 18.305 -1.803 1.00 83.19 306 ILE A C 1
ATOM 2462 O O . ILE A 1 306 ? 3.311 18.071 -2.094 1.00 83.19 306 ILE A O 1
ATOM 2466 N N . SER A 1 307 ? 5.483 17.984 -2.627 1.00 87.75 307 SER A N 1
ATOM 2467 C CA . SER A 1 307 ? 5.273 17.283 -3.900 1.00 87.75 307 SER A CA 1
ATOM 2468 C C . SER A 1 307 ? 4.766 15.853 -3.676 1.00 87.75 307 SER A C 1
ATOM 2470 O O . SER A 1 307 ? 3.808 15.413 -4.319 1.00 87.75 307 SER A O 1
ATOM 2472 N N . LEU A 1 308 ? 5.350 15.153 -2.696 1.00 87.50 308 LEU A N 1
ATOM 2473 C CA . LEU A 1 308 ? 4.927 13.805 -2.300 1.00 87.50 308 LEU A CA 1
ATOM 2474 C C . LEU A 1 308 ? 3.515 13.821 -1.712 1.00 87.50 308 LEU A C 1
ATOM 2476 O O . LEU A 1 308 ? 2.681 13.005 -2.097 1.00 87.50 308 LEU A O 1
ATOM 2480 N N . GLU A 1 309 ? 3.219 14.789 -0.844 1.00 86.88 309 GLU A N 1
ATOM 2481 C CA . GLU A 1 309 ? 1.881 14.988 -0.283 1.00 86.88 309 GLU A CA 1
ATOM 2482 C C . GLU A 1 309 ? 0.839 15.222 -1.388 1.00 86.88 309 GLU A C 1
ATOM 2484 O O . GLU A 1 309 ? -0.185 14.543 -1.428 1.00 86.88 309 GLU A O 1
ATOM 2489 N N . LYS A 1 310 ? 1.110 16.120 -2.346 1.00 89.06 310 LYS A N 1
ATOM 2490 C CA . LYS A 1 310 ? 0.217 16.374 -3.493 1.00 89.06 310 LYS A CA 1
ATOM 2491 C C . LYS A 1 310 ? -0.029 15.123 -4.333 1.00 89.06 310 LYS A C 1
ATOM 2493 O O . LYS A 1 310 ? -1.162 14.885 -4.752 1.00 89.06 310 LYS A O 1
ATOM 2498 N N . THR A 1 311 ? 1.013 14.329 -4.566 1.00 92.06 311 THR A N 1
ATOM 2499 C CA . THR A 1 311 ? 0.909 13.076 -5.326 1.00 92.06 311 THR A CA 1
ATOM 2500 C C . THR A 1 311 ? 0.040 12.064 -4.583 1.00 92.06 311 THR A C 1
ATOM 2502 O O . THR A 1 311 ? -0.872 11.485 -5.169 1.00 92.06 311 THR A O 1
ATOM 2505 N N . TYR A 1 312 ? 0.258 11.913 -3.275 1.00 91.44 312 TYR A N 1
ATOM 2506 C CA . TYR A 1 312 ? -0.561 11.067 -2.410 1.00 91.44 312 TYR A CA 1
ATOM 2507 C C . TYR A 1 312 ? -2.038 11.485 -2.425 1.00 91.44 312 TYR A C 1
ATOM 2509 O O . TYR A 1 312 ? -2.911 10.650 -2.656 1.00 91.44 312 TYR A O 1
ATOM 2517 N N . TYR A 1 313 ? -2.333 12.780 -2.270 1.00 89.12 313 TYR A N 1
ATOM 2518 C CA . TYR A 1 313 ? -3.713 13.275 -2.316 1.00 89.12 313 TYR A CA 1
ATOM 2519 C C . TYR A 1 313 ? -4.366 13.066 -3.681 1.00 89.12 313 TYR A C 1
ATOM 2521 O O . TYR A 1 313 ? -5.529 12.674 -3.741 1.00 89.12 313 TYR A O 1
ATOM 2529 N N . SER A 1 314 ? -3.620 13.267 -4.768 1.00 91.50 314 SER A N 1
ATOM 2530 C CA . SER A 1 314 ? -4.119 13.016 -6.124 1.00 91.50 314 SER A CA 1
ATOM 2531 C C . SER A 1 314 ? -4.465 11.536 -6.319 1.00 91.50 314 SER A C 1
ATOM 2533 O O . SER A 1 314 ? -5.505 11.213 -6.887 1.00 91.50 314 SER A O 1
ATOM 2535 N N . ALA A 1 315 ? -3.651 10.623 -5.778 1.00 93.31 315 ALA A N 1
ATOM 2536 C CA . ALA A 1 315 ? -3.918 9.187 -5.836 1.00 93.31 315 ALA A CA 1
ATOM 2537 C C . ALA A 1 315 ? -5.151 8.788 -5.009 1.00 93.31 315 ALA A C 1
ATOM 2539 O O . ALA A 1 315 ? -5.977 8.008 -5.478 1.00 93.31 315 ALA A O 1
ATOM 2540 N N . ILE A 1 316 ? -5.322 9.354 -3.808 1.00 91.81 316 ILE A N 1
ATOM 2541 C CA . ILE A 1 316 ? -6.531 9.139 -2.996 1.00 91.81 316 ILE A CA 1
ATOM 2542 C C . ILE A 1 316 ? -7.765 9.690 -3.706 1.00 91.81 316 ILE A C 1
ATOM 2544 O O . ILE A 1 316 ? -8.812 9.044 -3.713 1.00 91.81 316 ILE A O 1
ATOM 2548 N N . GLN A 1 317 ? -7.665 10.865 -4.323 1.00 90.62 317 GLN A N 1
ATOM 2549 C CA . GLN A 1 317 ? -8.772 11.442 -5.077 1.00 90.62 317 GLN A CA 1
ATOM 2550 C C . GLN A 1 317 ? -9.205 10.515 -6.218 1.00 90.62 317 GLN A C 1
ATOM 2552 O O . GLN A 1 317 ? -10.401 10.298 -6.390 1.00 90.62 317 GLN A O 1
ATOM 2557 N N . LEU A 1 318 ? -8.250 9.911 -6.934 1.00 92.00 318 LEU A N 1
ATOM 2558 C CA . LEU A 1 318 ? -8.557 8.891 -7.935 1.00 92.00 318 LEU A CA 1
ATOM 2559 C C . LEU A 1 318 ? -9.228 7.668 -7.300 1.00 92.00 318 LEU A C 1
ATOM 2561 O O . LEU A 1 318 ? -10.280 7.252 -7.768 1.00 92.00 318 LEU A O 1
ATOM 2565 N N . LEU A 1 319 ? -8.687 7.113 -6.213 1.00 92.06 319 LEU A N 1
ATOM 2566 C CA . LEU A 1 319 ? -9.265 5.936 -5.543 1.00 92.06 319 LEU A CA 1
ATOM 2567 C C . LEU A 1 319 ? -10.689 6.162 -5.016 1.00 92.06 319 LEU A C 1
ATOM 2569 O O . LEU A 1 319 ? -11.462 5.213 -4.900 1.00 92.06 319 LEU A O 1
ATOM 2573 N N . THR A 1 320 ? -11.039 7.405 -4.697 1.00 90.50 320 THR A N 1
ATOM 2574 C CA . THR A 1 320 ? -12.306 7.763 -4.044 1.00 90.50 320 THR A CA 1
ATOM 2575 C C . THR A 1 320 ? -13.397 8.220 -5.005 1.00 90.50 320 THR A C 1
ATOM 2577 O O . THR A 1 320 ? -14.479 8.594 -4.550 1.00 90.50 320 THR A O 1
ATOM 2580 N N . GLU A 1 321 ? -13.160 8.156 -6.317 1.00 89.50 321 GLU A N 1
ATOM 2581 C CA . GLU A 1 321 ? -14.092 8.626 -7.350 1.00 89.50 321 GLU A CA 1
ATOM 2582 C C . GLU A 1 321 ? -15.510 8.045 -7.194 1.00 89.50 321 GLU A C 1
ATOM 2584 O O . GLU A 1 321 ? -16.486 8.782 -7.301 1.00 89.50 321 GLU A O 1
ATOM 2589 N N . TYR A 1 322 ? -15.621 6.765 -6.823 1.00 90.00 322 TYR A N 1
ATOM 2590 C CA . TYR A 1 322 ? -16.896 6.052 -6.642 1.00 90.00 322 TYR A CA 1
ATOM 2591 C C . TYR A 1 322 ? -17.366 5.956 -5.178 1.00 90.00 322 TYR A C 1
ATOM 2593 O O . TYR A 1 322 ? -18.351 5.283 -4.875 1.00 90.00 322 TYR A O 1
ATOM 2601 N N . CYS A 1 323 ? -16.676 6.610 -4.241 1.00 88.44 323 CYS A N 1
ATOM 2602 C CA . CYS A 1 323 ? -17.134 6.700 -2.854 1.00 88.44 323 CYS A CA 1
ATOM 2603 C C . CYS A 1 323 ? -18.349 7.637 -2.720 1.00 88.44 323 CYS A C 1
ATOM 2605 O O . CYS A 1 323 ? -18.524 8.571 -3.498 1.00 88.44 323 CYS A O 1
ATOM 26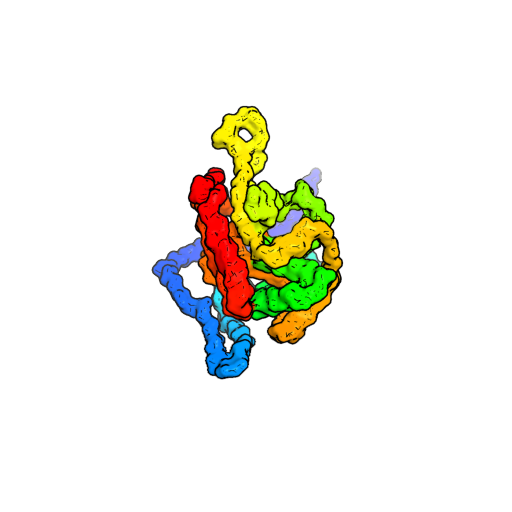07 N N . THR A 1 324 ? -19.157 7.449 -1.671 1.00 86.00 324 THR A N 1
ATOM 2608 C CA . THR A 1 324 ? -20.257 8.374 -1.338 1.00 86.00 324 THR A CA 1
ATOM 2609 C C . THR A 1 324 ? -19.741 9.782 -1.025 1.00 86.00 324 THR A C 1
ATOM 2611 O O . THR A 1 324 ? -18.617 9.932 -0.545 1.00 86.00 324 THR A O 1
ATOM 2614 N N . ALA A 1 325 ? -20.566 10.815 -1.241 1.00 81.56 325 ALA A N 1
ATOM 2615 C CA . ALA A 1 325 ? -20.181 12.216 -1.020 1.00 81.56 325 ALA A CA 1
ATOM 2616 C C . ALA A 1 325 ? -19.638 12.475 0.399 1.00 81.56 325 ALA A C 1
ATOM 2618 O O . ALA A 1 325 ? -18.624 13.152 0.554 1.00 81.56 325 ALA A O 1
ATOM 2619 N N . ASP A 1 326 ? -20.244 11.859 1.418 1.00 78.69 326 ASP A N 1
ATOM 2620 C CA . ASP A 1 326 ? -19.779 11.940 2.809 1.00 78.69 326 ASP A CA 1
ATOM 2621 C C . ASP A 1 326 ? -18.376 11.343 2.982 1.00 78.69 326 ASP A C 1
ATOM 2623 O O . ASP A 1 326 ? -17.504 11.933 3.621 1.00 78.69 326 ASP A O 1
ATOM 2627 N N . SER A 1 327 ? -18.138 10.184 2.362 1.00 79.44 327 SER A N 1
ATOM 2628 C CA . SER A 1 327 ? -16.845 9.497 2.401 1.00 79.44 327 SER A CA 1
ATOM 2629 C C . SER A 1 327 ? -15.775 10.284 1.645 1.00 79.44 327 SER A C 1
ATOM 2631 O O . SER A 1 327 ? -14.649 10.410 2.117 1.00 79.44 327 SER A O 1
ATOM 2633 N N . GLN A 1 328 ? -16.128 10.860 0.492 1.00 80.12 328 GLN A N 1
ATOM 2634 C CA . GLN A 1 328 ? -15.248 11.761 -0.248 1.00 80.12 328 GLN A CA 1
ATOM 2635 C C . GLN A 1 328 ? -14.930 13.019 0.565 1.00 80.12 328 GLN A C 1
ATOM 2637 O O . GLN A 1 328 ? -13.789 13.465 0.558 1.00 80.12 328 GLN A O 1
ATOM 2642 N N . GLY A 1 329 ? -15.904 13.583 1.285 1.00 76.44 329 GLY A N 1
ATOM 2643 C CA . GLY A 1 329 ? -15.706 14.736 2.162 1.00 76.44 329 GLY A CA 1
ATOM 2644 C C . GLY A 1 329 ? -14.690 14.458 3.270 1.00 76.44 329 GLY A C 1
ATOM 2645 O O . GLY A 1 329 ? -13.748 15.230 3.442 1.00 76.44 329 GLY A O 1
ATOM 2646 N N . GLU A 1 330 ? -14.825 13.325 3.964 1.00 78.25 330 GLU A N 1
ATOM 2647 C CA . GLU A 1 330 ? -13.875 12.896 5.000 1.00 78.25 330 GLU A CA 1
ATOM 2648 C C . GLU A 1 330 ? -12.463 12.688 4.430 1.00 78.25 330 GLU A C 1
ATOM 2650 O O . GLU A 1 330 ? -11.477 13.169 4.988 1.00 78.25 330 GLU A O 1
ATOM 2655 N N . LEU A 1 331 ? -12.360 12.017 3.283 1.00 73.94 331 LEU A N 1
ATOM 2656 C CA . LEU A 1 331 ? -11.078 11.715 2.646 1.00 73.94 331 LEU A CA 1
ATOM 2657 C C . LEU A 1 331 ? -10.427 12.960 2.020 1.00 73.94 331 LEU A C 1
ATOM 2659 O O . LEU A 1 331 ? -9.203 13.055 1.981 1.00 73.94 331 LEU A O 1
ATOM 2663 N N . ARG A 1 332 ? -11.214 13.963 1.609 1.00 68.81 332 ARG A N 1
ATOM 2664 C CA . ARG A 1 332 ? -10.722 15.274 1.144 1.00 68.81 332 ARG A CA 1
ATOM 2665 C C . ARG A 1 332 ? -10.214 16.155 2.283 1.00 68.81 332 ARG A C 1
ATOM 2667 O O . ARG A 1 332 ? -9.295 16.935 2.065 1.00 68.81 332 ARG A O 1
ATOM 2674 N N . GLN A 1 333 ? -10.738 16.035 3.504 1.00 65.50 333 GLN A N 1
ATOM 2675 C CA . GLN A 1 333 ? -10.227 16.815 4.644 1.00 65.50 333 GLN A CA 1
ATOM 2676 C C . GLN A 1 333 ? -8.762 16.485 4.987 1.00 65.50 333 GLN A C 1
ATOM 2678 O O . GLN A 1 333 ? -8.057 17.335 5.536 1.00 65.50 333 GLN A O 1
ATOM 2683 N N . LEU A 1 334 ? -8.266 15.314 4.566 1.00 63.16 334 LEU A N 1
ATOM 2684 C CA . LEU A 1 334 ? -6.844 14.959 4.612 1.00 63.16 334 LEU A CA 1
ATOM 2685 C C . LEU A 1 334 ? -5.966 15.942 3.834 1.00 63.16 334 LEU A C 1
ATOM 2687 O O . LEU A 1 334 ? -4.869 16.255 4.282 1.00 63.16 334 LEU A O 1
ATOM 2691 N N . SER A 1 335 ? -6.447 16.475 2.704 1.00 51.28 335 SER A N 1
ATOM 2692 C CA . SER A 1 335 ? -5.661 17.373 1.852 1.00 51.28 335 SER A CA 1
ATOM 2693 C C . SER A 1 335 ? -5.518 18.785 2.426 1.00 51.28 335 SER A C 1
ATOM 2695 O O . SER A 1 335 ? -4.632 19.529 2.007 1.00 51.28 335 SER A O 1
ATOM 2697 N N . MET A 1 336 ? -6.374 19.179 3.378 1.00 46.56 336 MET A N 1
ATOM 2698 C CA . MET A 1 336 ? -6.366 20.528 3.961 1.00 46.56 336 MET A CA 1
ATOM 2699 C C . MET A 1 336 ? -5.582 20.617 5.282 1.00 46.56 336 MET A C 1
ATOM 2701 O O . MET A 1 336 ? -5.019 21.674 5.583 1.00 46.56 336 MET A O 1
ATOM 2705 N N . SER A 1 337 ? -5.481 19.524 6.050 1.00 48.06 337 SER A N 1
ATOM 2706 C CA . SER A 1 337 ? -4.793 19.488 7.354 1.00 48.06 337 SER A CA 1
ATOM 2707 C C . SER A 1 337 ? -3.257 19.471 7.260 1.00 48.06 337 SER A C 1
ATOM 2709 O O . SER A 1 337 ? -2.588 19.905 8.198 1.00 48.06 337 SER A O 1
ATOM 2711 N N . SER A 1 338 ? -2.691 19.107 6.100 1.00 44.78 338 SER A N 1
ATOM 2712 C CA . SER A 1 338 ? -1.241 19.133 5.792 1.00 44.78 338 SER A CA 1
ATOM 2713 C C . SER A 1 338 ? -0.579 20.512 5.944 1.00 44.78 338 SER A C 1
ATOM 2715 O O . SER A 1 338 ? 0.641 20.668 5.905 1.00 44.78 338 SER A O 1
ATOM 2717 N N . THR A 1 339 ? -1.373 21.570 6.106 1.00 40.91 339 THR A N 1
ATOM 2718 C CA . THR A 1 339 ? -0.907 22.948 5.985 1.00 40.91 339 THR A CA 1
ATOM 2719 C C . THR A 1 339 ? -0.022 23.450 7.129 1.00 40.91 339 THR A C 1
ATOM 2721 O O . THR A 1 339 ? 0.458 24.577 6.993 1.00 40.91 339 THR A O 1
ATOM 2724 N N . LYS A 1 340 ? 0.249 22.697 8.210 1.00 41.06 340 LYS A N 1
ATOM 2725 C CA . LYS A 1 340 ? 0.906 23.272 9.407 1.00 41.06 340 LYS A CA 1
ATOM 2726 C C . LYS A 1 340 ? 2.244 22.688 9.897 1.00 41.06 340 LYS A C 1
ATOM 2728 O O . LYS A 1 340 ? 2.829 23.354 10.741 1.00 41.06 340 LYS A O 1
ATOM 2733 N N . SER A 1 341 ? 2.796 21.574 9.391 1.00 39.53 341 SER A N 1
ATOM 2734 C CA . SER A 1 341 ? 4.016 21.000 10.027 1.00 39.53 341 SER A CA 1
ATOM 2735 C C . SER A 1 341 ? 5.267 20.778 9.152 1.00 39.53 341 SER A C 1
ATOM 2737 O O . SER A 1 341 ? 6.371 20.873 9.675 1.00 39.53 341 SER A O 1
ATOM 2739 N N . ASN A 1 342 ? 5.177 20.600 7.826 1.00 43.50 342 ASN A N 1
ATOM 2740 C CA . ASN A 1 342 ? 6.350 20.177 7.022 1.00 43.50 342 ASN A CA 1
ATOM 2741 C C . ASN A 1 342 ? 6.741 21.091 5.847 1.00 43.50 342 ASN A C 1
ATOM 2743 O O . ASN A 1 342 ? 7.473 20.661 4.955 1.00 43.50 342 ASN A O 1
ATOM 2747 N N . ARG A 1 343 ? 6.296 22.356 5.831 1.00 40.03 343 ARG A N 1
ATOM 2748 C CA . ARG A 1 343 ? 6.264 23.179 4.604 1.00 40.03 343 ARG A CA 1
ATOM 2749 C C . ARG A 1 343 ? 7.590 23.395 3.854 1.00 40.03 343 ARG A C 1
ATOM 2751 O O . ARG A 1 343 ? 7.514 23.797 2.703 1.00 40.03 343 ARG A O 1
ATOM 2758 N N . TYR A 1 344 ? 8.772 23.138 4.422 1.00 40.75 344 TYR A N 1
ATOM 2759 C CA . TYR A 1 344 ? 10.037 23.444 3.730 1.00 40.75 344 TYR A CA 1
ATOM 2760 C C . TYR A 1 344 ? 11.204 22.494 4.038 1.00 40.75 344 TYR A C 1
ATOM 2762 O O . TYR A 1 344 ? 12.355 22.927 4.070 1.00 40.75 344 TYR A O 1
ATOM 2770 N N . LYS A 1 345 ? 10.962 21.194 4.248 1.00 44.47 345 LYS A N 1
ATOM 2771 C CA . LYS A 1 345 ? 12.076 20.232 4.210 1.00 44.47 345 LYS A CA 1
ATOM 2772 C C . LYS A 1 345 ? 12.298 19.776 2.772 1.00 44.47 345 LYS A C 1
ATOM 2774 O O . LYS A 1 345 ? 11.592 18.913 2.261 1.00 44.47 345 LYS A O 1
ATOM 2779 N N . LYS A 1 346 ? 13.296 20.375 2.116 1.00 46.56 346 LYS A N 1
ATOM 2780 C CA . LYS A 1 346 ? 13.907 19.760 0.936 1.00 46.56 346 LYS A CA 1
ATOM 2781 C C . LYS A 1 346 ? 14.628 18.508 1.399 1.00 46.56 346 LYS A C 1
ATOM 2783 O O . LYS A 1 346 ? 15.506 18.576 2.258 1.00 46.56 346 LYS A O 1
ATOM 2788 N N . ILE A 1 347 ? 14.211 17.378 0.854 1.00 49.44 347 ILE A N 1
ATOM 2789 C CA . ILE A 1 347 ? 14.884 16.112 1.073 1.00 49.44 347 ILE A CA 1
ATOM 2790 C C . ILE A 1 347 ? 16.133 16.150 0.188 1.00 49.44 347 ILE A C 1
ATOM 2792 O O . ILE A 1 347 ? 16.035 16.152 -1.042 1.00 49.44 347 ILE A O 1
ATOM 2796 N N . TYR A 1 348 ? 17.295 16.299 0.819 1.00 48.16 348 TYR A N 1
ATOM 2797 C CA . TYR A 1 348 ? 18.602 16.192 0.174 1.00 48.16 348 TYR A CA 1
ATOM 2798 C C . TYR A 1 348 ? 19.160 14.795 0.451 1.00 48.16 348 TYR A C 1
ATOM 2800 O O . TYR A 1 348 ? 18.984 14.282 1.561 1.00 48.16 348 TYR A O 1
ATOM 2808 N N . TRP A 1 349 ? 19.798 14.198 -0.554 1.00 53.69 349 TRP A N 1
ATOM 2809 C CA . TRP A 1 349 ? 20.425 12.878 -0.476 1.00 53.69 349 TRP A CA 1
ATOM 2810 C C . TRP A 1 349 ? 21.937 12.977 -0.448 1.00 53.69 349 TRP A C 1
ATOM 2812 O O . TRP A 1 349 ? 22.470 13.850 -1.173 1.00 53.69 349 TRP A O 1
#

Radius of gyration: 26.22 Å; chains: 1; bounding box: 83×64×59 Å